Protein AF-X1F5J7-F1 (afdb_monomer_lite)

Organism: NCBI:txid412755

Foldseek 3Di:
DDDLDLVVPLPWWDKDADPQWPDFPPLDDPDDDFAWEDAVVDTGMTTGGSVQQVVLDDNDPVSSVVSSNVPHHYDYGDTQGDPDPLSCLVCLQVSLQRVLPPPDDWFDLDDDDPQEDEADDRRLEYADNQEAEDHQEYEYCNPGHEHHDHLEYEDHLEYAYPPEYHEHNEYEQNADHEYLYYAYYPEADHAYEESEHAYECEYPNEHEYHYSYYHDHNHYDDHHDYDDQADPVQDFDWDDDPRDTDGPNDRGHD

Sequence (254 aa):
VSVNEMEALKREDVFFINGRWLLSKGELSLTGEEEVGICGEETLYLRATTKTIKDCFSLNFREFIHSLKQKLKKKEVKARMITYPWDLIDNNCWALEEDFEFPVKEGVQGKLPSSATIYGEKDRVFIAKSATIQPLVLLDSTKGSIYIDQEAIVFAHSHIKGPSYIGKKSQILGANIGEGISIGPLCRVGGEVEETIIHGFTNKAHRGFLGHSYLGEWINIGALCTNSDIKNDYSTVQVYVKGEFMDSEATKVG

Radius of gyration: 22.01 Å; chains: 1; bounding box: 55×40×58 Å

Structure (mmCIF, N/CA/C/O backbone):
data_AF-X1F5J7-F1
#
_entry.id   AF-X1F5J7-F1
#
loop_
_atom_site.group_PDB
_atom_site.id
_atom_site.type_symbol
_atom_site.label_atom_id
_atom_site.label_alt_id
_atom_site.label_comp_id
_atom_site.label_asym_id
_atom_site.label_entity_id
_atom_site.label_seq_id
_atom_site.pdbx_PDB_ins_code
_atom_site.Cartn_x
_atom_site.Cartn_y
_atom_site.Cartn_z
_atom_site.occupancy
_atom_site.B_iso_or_equiv
_atom_site.auth_seq_id
_atom_site.auth_comp_id
_atom_site.auth_asym_id
_atom_site.auth_atom_id
_atom_site.pdbx_PDB_model_num
ATOM 1 N N . VAL A 1 1 ? -9.248 -21.709 16.469 1.00 63.75 1 VAL A N 1
ATOM 2 C CA . VAL A 1 1 ? -9.432 -20.258 16.253 1.00 63.75 1 VAL A CA 1
ATOM 3 C C . VAL A 1 1 ? -10.912 -20.042 16.035 1.00 63.75 1 VAL A C 1
ATOM 5 O O . VAL A 1 1 ? -11.451 -20.646 15.119 1.00 63.75 1 VAL A O 1
ATOM 8 N N . SER A 1 2 ? -11.570 -19.305 16.923 1.00 76.88 2 SER A N 1
ATOM 9 C CA . SER A 1 2 ? -12.979 -18.930 16.780 1.00 76.88 2 SER A CA 1
ATOM 10 C C . SER A 1 2 ? -13.098 -17.806 15.752 1.00 76.88 2 SER A C 1
ATOM 12 O O . SER A 1 2 ? -12.385 -16.810 15.863 1.00 76.88 2 SER A O 1
ATOM 14 N N . VAL A 1 3 ? -13.975 -17.952 14.760 1.00 82.75 3 VAL A N 1
ATOM 15 C CA . VAL A 1 3 ? -14.197 -16.950 13.703 1.00 82.75 3 VAL A CA 1
ATOM 16 C C . VAL A 1 3 ? -15.674 -16.595 13.689 1.00 82.75 3 VAL A C 1
ATOM 18 O O . VAL A 1 3 ? -16.510 -17.477 13.538 1.00 82.75 3 VAL A O 1
ATOM 21 N N . ASN A 1 4 ? -16.000 -15.308 13.844 1.00 86.38 4 ASN A N 1
ATOM 22 C CA . ASN A 1 4 ? -17.384 -14.817 13.909 1.00 86.38 4 ASN A CA 1
ATOM 23 C C . ASN A 1 4 ? -18.248 -15.500 14.994 1.00 86.38 4 ASN A C 1
ATOM 25 O O . ASN A 1 4 ? -19.467 -15.589 14.869 1.00 86.38 4 ASN A O 1
ATOM 29 N N . GLU A 1 5 ? -17.625 -15.959 16.082 1.00 91.12 5 GLU A N 1
ATOM 30 C CA . GLU A 1 5 ? -18.304 -16.586 17.219 1.00 91.12 5 GLU A CA 1
ATOM 31 C C . GLU A 1 5 ? -18.446 -15.588 18.376 1.00 91.12 5 GLU A C 1
ATOM 33 O O . GLU A 1 5 ? -17.526 -15.412 19.174 1.00 91.12 5 GLU A O 1
ATOM 38 N N . MET A 1 6 ? -19.616 -14.955 18.508 1.00 92.81 6 MET A N 1
ATOM 39 C CA . MET A 1 6 ? -19.878 -13.966 19.571 1.00 92.81 6 MET A CA 1
ATOM 40 C C . MET A 1 6 ? -19.634 -14.524 20.979 1.00 92.81 6 MET A C 1
ATOM 42 O O . MET A 1 6 ? -19.082 -13.848 21.841 1.00 92.81 6 MET A O 1
ATOM 46 N N . GLU A 1 7 ? -19.989 -15.786 21.206 1.00 93.62 7 GLU A N 1
ATOM 47 C CA . GLU A 1 7 ? -19.812 -16.473 22.488 1.00 93.62 7 GLU A CA 1
ATOM 48 C C . GLU A 1 7 ? -18.347 -16.552 22.951 1.00 93.62 7 GLU A C 1
ATOM 50 O O . GLU A 1 7 ? -18.084 -16.599 24.156 1.00 93.62 7 GLU A O 1
ATOM 55 N N . ALA A 1 8 ? -17.385 -16.527 22.021 1.00 92.75 8 ALA A N 1
ATOM 56 C CA . ALA A 1 8 ? -15.964 -16.536 22.353 1.00 92.75 8 ALA A CA 1
ATOM 57 C C . ALA A 1 8 ? -15.529 -15.258 23.089 1.00 92.75 8 ALA A C 1
ATOM 59 O O . ALA A 1 8 ? -14.660 -15.330 23.955 1.00 92.75 8 ALA A O 1
ATOM 60 N N . LEU A 1 9 ? -16.192 -14.121 22.838 1.00 92.81 9 LEU A N 1
ATOM 61 C CA . LEU A 1 9 ? -15.852 -12.824 23.437 1.00 92.81 9 LEU A CA 1
ATOM 62 C C . LEU A 1 9 ? -16.027 -12.802 24.964 1.00 92.81 9 LEU A C 1
ATOM 64 O O . LEU A 1 9 ? -15.434 -11.976 25.641 1.00 92.81 9 LEU A O 1
ATOM 68 N N . LYS A 1 10 ? -16.817 -13.718 25.540 1.00 93.62 10 LYS A N 1
ATOM 69 C CA . LYS A 1 10 ? -17.059 -13.788 26.995 1.00 93.62 10 LYS A CA 1
ATOM 70 C C . LYS A 1 10 ? -15.944 -14.479 27.786 1.00 93.62 10 LYS A C 1
ATOM 72 O O . LYS A 1 10 ? -16.075 -14.619 29.007 1.00 93.62 10 LYS A O 1
ATOM 77 N N . ARG A 1 11 ? -14.918 -15.001 27.113 1.00 93.25 11 ARG A N 1
ATOM 78 C CA . ARG A 1 11 ? -13.891 -15.857 27.727 1.00 93.25 11 ARG A CA 1
ATOM 79 C C . ARG A 1 11 ? -12.710 -15.066 28.283 1.00 93.25 11 ARG A C 1
ATOM 81 O O . ARG A 1 11 ? -12.090 -15.542 29.228 1.00 93.25 11 ARG A O 1
ATOM 88 N N . GLU A 1 12 ? -12.438 -13.893 27.727 1.00 93.56 12 GLU A N 1
ATOM 89 C CA . GLU A 1 12 ? -11.265 -13.079 28.038 1.00 93.56 12 GLU A CA 1
ATOM 90 C C . GLU A 1 12 ? -11.531 -11.590 27.794 1.00 93.56 12 GLU A C 1
ATOM 92 O O . GLU A 1 12 ? -12.585 -11.206 27.281 1.00 93.56 12 GLU A O 1
ATOM 97 N N . ASP A 1 13 ? -10.583 -10.751 28.207 1.00 94.81 13 ASP A N 1
ATOM 98 C CA . ASP A 1 13 ? -10.600 -9.325 27.904 1.00 94.81 13 ASP A CA 1
ATOM 99 C C . ASP A 1 13 ? -10.356 -9.140 26.405 1.00 94.81 13 ASP A C 1
ATOM 101 O O . ASP A 1 13 ? -9.502 -9.808 25.820 1.00 94.81 13 ASP A O 1
ATOM 105 N N . VAL A 1 14 ? -11.102 -8.235 25.771 1.00 93.81 14 VAL A N 1
ATOM 106 C CA . VAL A 1 14 ? -11.060 -8.069 24.315 1.00 93.81 14 VAL A CA 1
ATOM 107 C C . VAL A 1 14 ? -10.672 -6.647 23.950 1.00 93.81 14 VAL A C 1
ATOM 109 O O . VAL A 1 14 ? -11.225 -5.663 24.450 1.00 93.81 14 VAL A O 1
ATOM 112 N N . PHE A 1 15 ? -9.727 -6.564 23.019 1.00 94.81 15 PHE A N 1
ATOM 113 C CA . PHE A 1 15 ? -9.350 -5.342 22.335 1.00 94.81 15 PHE A CA 1
ATOM 114 C C . PHE A 1 15 ? -9.901 -5.377 20.906 1.00 94.81 15 PHE A C 1
ATOM 116 O O . PHE A 1 15 ? -9.448 -6.164 20.075 1.00 94.81 15 PHE A O 1
ATOM 123 N N . PHE A 1 16 ? -10.894 -4.541 20.615 1.00 94.50 16 PHE A N 1
ATOM 124 C CA . PHE A 1 16 ? -11.431 -4.385 19.264 1.00 94.50 16 PHE A CA 1
ATOM 125 C C . PHE A 1 16 ? -10.668 -3.280 18.551 1.00 94.50 16 PHE A C 1
ATOM 127 O O . PHE A 1 16 ? -10.451 -2.223 19.137 1.00 94.50 16 PHE A O 1
ATOM 134 N N . ILE A 1 17 ? -10.330 -3.493 17.282 1.00 94.62 17 ILE A N 1
ATOM 135 C CA . ILE A 1 17 ? -9.694 -2.490 16.428 1.00 94.62 17 ILE A CA 1
ATOM 136 C C . ILE A 1 17 ? -10.450 -2.374 15.106 1.00 94.62 17 ILE A C 1
ATOM 138 O O . ILE A 1 17 ? -10.902 -3.368 14.536 1.00 94.62 17 ILE A O 1
ATOM 142 N N . ASN A 1 18 ? -10.614 -1.148 14.629 1.00 94.62 18 ASN A N 1
ATOM 143 C CA . ASN A 1 18 ? -11.209 -0.858 13.339 1.00 94.62 18 ASN A CA 1
ATOM 144 C C . ASN A 1 18 ? -10.150 -1.022 12.249 1.00 94.62 18 ASN A C 1
ATOM 146 O O . ASN A 1 18 ? -9.218 -0.229 12.164 1.00 94.62 18 ASN A O 1
ATOM 150 N N . GLY A 1 19 ? -10.314 -2.030 11.391 1.00 93.62 19 GLY A N 1
ATOM 151 C CA . GLY A 1 19 ? -9.358 -2.333 10.319 1.00 93.62 19 GLY A CA 1
ATOM 152 C C . GLY A 1 19 ? -9.225 -1.253 9.238 1.00 93.62 19 GLY A C 1
ATOM 153 O O . GLY A 1 19 ? -8.363 -1.375 8.378 1.00 93.62 19 GLY A O 1
ATOM 154 N N . ARG A 1 20 ? -10.063 -0.207 9.262 1.00 95.19 20 ARG A N 1
ATOM 155 C CA . ARG A 1 20 ? -9.937 0.969 8.385 1.00 95.19 20 ARG A CA 1
ATOM 156 C C . ARG A 1 20 ? -8.953 2.013 8.909 1.00 95.19 20 ARG A C 1
ATOM 158 O O . ARG A 1 20 ? -8.641 2.956 8.190 1.00 95.19 20 ARG A O 1
ATOM 165 N N . TRP A 1 21 ? -8.509 1.890 10.156 1.00 94.62 21 TRP A N 1
ATOM 166 C CA . TRP A 1 21 ? -7.538 2.806 10.735 1.00 94.62 21 TRP A CA 1
ATOM 167 C C . TRP A 1 21 ? -6.135 2.475 10.219 1.00 94.62 21 TRP A C 1
ATOM 169 O O . TRP A 1 21 ? -5.601 1.403 10.505 1.00 94.62 21 TRP A O 1
ATOM 179 N N . LEU A 1 22 ? -5.538 3.411 9.478 1.00 93.12 22 LEU A N 1
ATOM 180 C CA . LEU A 1 22 ? -4.112 3.395 9.171 1.00 93.12 22 LEU A CA 1
ATOM 181 C C . LEU A 1 22 ? -3.335 3.842 10.407 1.00 93.12 22 LEU A C 1
ATOM 183 O O . LEU A 1 22 ? -3.261 5.032 10.712 1.00 93.12 22 LEU A O 1
ATOM 187 N N . LEU A 1 23 ? -2.824 2.854 11.133 1.00 90.06 23 LEU A N 1
ATOM 188 C CA . LEU A 1 23 ? -2.160 3.028 12.415 1.00 90.06 23 LEU A CA 1
ATOM 189 C C . LEU A 1 23 ? -0.646 3.194 12.229 1.00 90.06 23 LEU A C 1
ATOM 191 O O . LEU A 1 23 ? 0.006 2.287 11.712 1.00 90.06 23 LEU A O 1
ATOM 195 N N . SER A 1 24 ? -0.088 4.297 12.724 1.00 87.44 24 SER A N 1
ATOM 196 C CA . SER A 1 24 ? 1.363 4.514 12.781 1.00 87.44 24 SER A CA 1
ATOM 197 C C . SER A 1 24 ? 1.984 3.797 13.983 1.00 87.44 24 SER A C 1
ATOM 199 O O . SER A 1 24 ? 1.326 3.465 14.981 1.00 87.44 24 SER A O 1
ATOM 201 N N . LYS A 1 25 ? 3.300 3.586 13.940 1.00 80.81 25 LYS A N 1
ATOM 202 C CA . LYS A 1 25 ? 4.023 2.944 15.044 1.00 80.81 25 LYS A CA 1
ATOM 203 C C . LYS A 1 25 ? 3.877 3.744 16.343 1.00 80.81 25 LYS A C 1
ATOM 205 O O . LYS A 1 25 ? 4.220 4.916 16.424 1.00 80.81 25 LYS A O 1
ATOM 210 N N . GLY A 1 26 ? 3.430 3.069 17.402 1.00 82.25 26 GLY A N 1
ATOM 211 C CA . GLY A 1 26 ? 3.319 3.663 18.739 1.00 82.25 26 GLY A CA 1
ATOM 212 C C . GLY A 1 26 ? 2.083 4.539 18.963 1.00 82.25 26 GLY A C 1
ATOM 213 O O . GLY A 1 26 ? 1.897 5.020 20.079 1.00 82.25 26 GLY A O 1
ATOM 214 N N . GLU A 1 27 ? 1.202 4.697 17.970 1.00 84.44 27 GLU A N 1
ATOM 215 C CA . GLU A 1 27 ? -0.049 5.455 18.129 1.00 84.44 27 GLU A CA 1
ATOM 216 C C . GLU A 1 27 ? -1.070 4.764 19.041 1.00 84.44 27 GLU A C 1
ATOM 218 O O . GLU A 1 27 ? -1.953 5.420 19.599 1.00 84.44 27 GLU A O 1
ATOM 223 N N . LEU A 1 28 ? -0.948 3.446 19.228 1.00 87.00 28 LEU A N 1
ATOM 224 C CA . LEU A 1 28 ? -1.886 2.657 20.015 1.00 87.00 28 LEU A CA 1
ATOM 225 C C . LEU A 1 28 ? -1.193 1.825 21.091 1.00 87.00 28 LEU A C 1
ATOM 227 O O . LEU A 1 28 ? -0.380 0.946 20.809 1.00 87.00 28 LEU A O 1
ATOM 231 N N . SER A 1 29 ? -1.595 2.053 22.340 1.00 86.94 29 SER A N 1
ATOM 232 C CA . SER A 1 29 ? -1.279 1.163 23.456 1.00 86.94 29 SER A CA 1
ATOM 233 C C . SER A 1 29 ? -2.328 0.057 23.550 1.00 86.94 29 SER A C 1
ATOM 235 O O . SER A 1 29 ? -3.518 0.335 23.718 1.00 86.94 29 SER A O 1
ATOM 237 N N . LEU A 1 30 ? -1.897 -1.203 23.502 1.00 85.44 30 LEU A N 1
ATOM 238 C CA . LEU A 1 30 ? -2.792 -2.353 23.688 1.00 85.44 30 LEU A CA 1
ATOM 239 C C . LEU A 1 30 ? -3.257 -2.486 25.148 1.00 85.44 30 LEU A C 1
ATOM 241 O O . LEU A 1 30 ? -4.361 -2.957 25.416 1.00 85.44 30 LEU A O 1
ATOM 245 N N . THR A 1 31 ? -2.456 -1.999 26.095 1.00 87.69 31 THR A N 1
ATOM 246 C CA . THR A 1 31 ? -2.761 -2.010 27.531 1.00 87.69 31 THR A CA 1
ATOM 247 C C . THR A 1 31 ? -3.341 -0.679 28.000 1.00 87.69 31 THR A C 1
ATOM 249 O O . THR A 1 31 ? -3.022 0.375 27.443 1.00 87.69 31 THR A O 1
ATOM 252 N N . GLY A 1 32 ? -4.145 -0.711 29.059 1.00 90.19 32 GLY A N 1
ATOM 253 C CA . GLY A 1 32 ? -4.694 0.480 29.705 1.00 90.19 32 GLY A CA 1
ATOM 254 C C . GLY A 1 32 ? -6.065 0.216 30.319 1.00 90.19 32 GLY A C 1
ATOM 255 O O . GLY A 1 32 ? -6.504 -0.929 30.399 1.00 90.19 32 GLY A O 1
ATOM 256 N N . GLU A 1 33 ? -6.736 1.286 30.737 1.00 94.25 33 GLU A N 1
ATOM 257 C CA . GLU A 1 33 ? -8.095 1.230 31.284 1.00 94.25 33 GLU A CA 1
ATOM 258 C C . GLU A 1 33 ? -9.140 0.913 30.206 1.00 94.25 33 GLU A C 1
ATOM 260 O O . GLU A 1 33 ? -8.885 1.035 29.005 1.00 94.25 33 GLU A O 1
ATOM 265 N N . GLU A 1 34 ? -10.332 0.515 30.640 1.00 96.75 34 GLU A N 1
ATOM 266 C CA . GLU A 1 34 ? -11.478 0.324 29.758 1.00 96.75 34 GLU A CA 1
ATOM 267 C C . GLU A 1 34 ? -11.900 1.650 29.106 1.00 96.75 34 GLU A C 1
ATOM 269 O O . GLU A 1 34 ? -12.302 2.598 29.783 1.00 96.75 34 GLU A O 1
ATOM 274 N N . GLU A 1 35 ? -11.819 1.729 27.779 1.00 96.88 35 GLU A N 1
ATOM 275 C CA . GLU A 1 35 ? -12.099 2.955 27.031 1.00 96.88 35 GLU A CA 1
ATOM 276 C C . GLU A 1 35 ? -12.524 2.657 25.589 1.00 96.88 35 GLU A C 1
ATOM 278 O O . GLU A 1 35 ? -12.314 1.560 25.059 1.00 96.88 35 GLU A O 1
ATOM 283 N N . VAL A 1 36 ? -13.097 3.668 24.940 1.00 97.00 36 VAL A N 1
ATOM 284 C CA . VAL A 1 36 ? -13.353 3.695 23.502 1.00 97.00 36 VAL A CA 1
ATOM 285 C C . VAL A 1 36 ? -12.576 4.839 22.856 1.00 97.00 36 VAL A C 1
ATOM 287 O O . VAL A 1 36 ? -12.753 6.003 23.220 1.00 97.00 36 VAL A O 1
ATOM 290 N N . GLY A 1 37 ? -11.730 4.506 21.883 1.00 95.69 37 GLY A N 1
ATOM 291 C CA . GLY A 1 37 ? -11.069 5.483 21.024 1.00 95.69 37 GLY A CA 1
ATOM 292 C C . GLY A 1 37 ? -11.981 5.887 19.872 1.00 95.69 37 GLY A C 1
ATOM 293 O O . GLY A 1 37 ? -12.507 5.018 19.169 1.00 95.69 37 GLY A O 1
ATOM 294 N N . ILE A 1 38 ? -12.166 7.188 19.670 1.00 95.69 38 ILE A N 1
ATOM 295 C CA . ILE A 1 38 ? -13.003 7.746 18.603 1.00 95.69 38 ILE A CA 1
ATOM 296 C C . ILE A 1 38 ? -12.246 8.802 17.797 1.00 95.69 38 ILE A C 1
ATOM 298 O O . ILE A 1 38 ? -11.358 9.464 18.326 1.00 95.69 38 ILE A O 1
ATOM 302 N N . CYS A 1 39 ? -12.606 8.936 16.522 1.00 93.81 39 CYS A N 1
ATOM 303 C CA . CYS A 1 39 ? -12.157 10.008 15.636 1.00 93.81 39 CYS A CA 1
ATOM 304 C C . CYS A 1 39 ? -13.387 10.563 14.915 1.00 93.81 39 CYS A C 1
ATOM 306 O O . CYS A 1 39 ? -13.891 9.946 13.972 1.00 93.81 39 CYS A O 1
ATOM 308 N N . GLY A 1 40 ? -13.914 11.691 15.394 1.00 91.56 40 GLY A N 1
ATOM 309 C CA . GLY A 1 40 ? -15.217 12.182 14.946 1.00 91.56 40 GLY A CA 1
ATOM 310 C C . GLY A 1 40 ? -16.327 11.186 15.303 1.00 91.56 40 GLY A C 1
ATOM 311 O O . GLY A 1 40 ? -16.478 10.799 16.461 1.00 91.56 40 GLY A O 1
ATOM 312 N N . GLU A 1 41 ? -17.100 10.739 14.314 1.00 90.31 41 GLU A N 1
ATOM 313 C CA . GLU A 1 41 ? -18.177 9.755 14.527 1.00 90.31 41 GLU A CA 1
ATOM 314 C C . GLU A 1 41 ? -17.686 8.296 14.523 1.00 90.31 41 GLU A C 1
ATOM 316 O O . GLU A 1 41 ? -18.392 7.378 14.964 1.00 90.31 41 GLU A O 1
ATOM 321 N N . GLU A 1 42 ? -16.457 8.071 14.059 1.00 93.44 42 GLU A N 1
ATOM 322 C CA . GLU A 1 42 ? -15.897 6.742 13.862 1.00 93.44 42 GLU A CA 1
ATOM 323 C C . GLU A 1 42 ? -15.315 6.170 15.152 1.00 93.44 42 GLU A C 1
ATOM 325 O O . GLU A 1 42 ? -14.687 6.854 15.960 1.00 93.44 42 GLU A O 1
ATOM 330 N N . THR A 1 43 ? -15.512 4.867 15.353 1.00 95.06 43 THR A N 1
ATOM 331 C CA . THR A 1 43 ? -14.894 4.127 16.463 1.00 95.06 43 THR A CA 1
ATOM 332 C C . THR A 1 43 ? -13.621 3.466 15.973 1.00 95.06 43 THR A C 1
ATOM 334 O O . THR A 1 43 ? -13.674 2.653 15.054 1.00 95.06 43 THR A O 1
ATOM 337 N N . LEU A 1 44 ? -12.491 3.809 16.588 1.00 95.06 44 LEU A N 1
ATOM 338 C CA . LEU A 1 44 ? -11.174 3.294 16.222 1.00 95.06 44 LEU A CA 1
ATOM 339 C C . LEU A 1 44 ? -10.847 2.001 16.957 1.00 95.06 44 LEU A C 1
ATOM 341 O O . LEU A 1 44 ? -10.393 1.036 16.349 1.00 95.06 44 LEU A O 1
ATOM 345 N N . TYR A 1 45 ? -11.081 1.980 18.269 1.00 96.19 45 TYR A N 1
ATOM 346 C CA . TYR A 1 45 ? -10.824 0.816 19.104 1.00 96.19 45 TYR A CA 1
ATOM 347 C C . TYR A 1 45 ? -11.711 0.799 20.350 1.00 96.19 45 TYR A C 1
ATOM 349 O O . TYR A 1 45 ? -12.227 1.833 20.779 1.00 96.19 45 TYR A O 1
ATOM 357 N N . LEU A 1 46 ? -11.866 -0.380 20.949 1.00 96.50 46 LEU A N 1
ATOM 358 C CA . LEU A 1 46 ? -12.530 -0.587 22.239 1.00 96.50 46 LEU A CA 1
ATOM 359 C C . LEU A 1 46 ? -11.650 -1.494 23.097 1.00 96.50 46 LEU A C 1
ATOM 361 O O . LEU A 1 46 ? -11.302 -2.589 22.658 1.00 96.50 46 LEU A O 1
ATOM 365 N N . ARG A 1 47 ? -11.338 -1.073 24.323 1.00 96.31 47 ARG A N 1
ATOM 366 C CA . ARG A 1 47 ? -10.707 -1.927 25.337 1.00 96.31 47 ARG A CA 1
ATOM 367 C C . ARG A 1 47 ? -11.760 -2.276 26.381 1.00 96.31 47 ARG A C 1
ATOM 369 O O . ARG A 1 47 ? -12.239 -1.383 27.077 1.00 96.31 47 ARG A O 1
ATOM 376 N N . ALA A 1 48 ? -12.139 -3.548 26.466 1.00 96.38 48 ALA A N 1
ATOM 377 C CA . ALA A 1 48 ? -13.176 -4.010 27.383 1.00 96.38 48 ALA A CA 1
ATOM 378 C C . ALA A 1 48 ? -12.730 -5.264 28.137 1.00 96.38 48 ALA A C 1
ATOM 380 O O . ALA A 1 48 ? -12.220 -6.219 27.553 1.00 96.38 48 ALA A O 1
ATOM 381 N N . THR A 1 49 ? -12.968 -5.272 29.443 1.00 96.81 49 THR A N 1
ATOM 382 C CA . THR A 1 49 ? -12.749 -6.437 30.293 1.00 96.81 49 THR A CA 1
ATOM 383 C C . THR A 1 49 ? -13.846 -7.471 30.084 1.00 96.81 49 THR A C 1
ATOM 385 O O . THR A 1 49 ? -14.986 -7.160 29.724 1.00 96.81 49 THR A O 1
ATOM 388 N N . THR A 1 50 ? -13.535 -8.713 30.428 1.00 96.56 50 THR A N 1
ATOM 389 C CA . THR A 1 50 ? -14.456 -9.851 30.414 1.00 96.56 50 THR A CA 1
ATOM 390 C C . THR A 1 50 ? -15.744 -9.554 31.187 1.00 96.56 50 THR A C 1
ATOM 392 O O . THR A 1 50 ? -16.829 -9.990 30.799 1.00 96.56 50 THR A O 1
ATOM 395 N N . LYS A 1 51 ? -15.641 -8.802 32.293 1.00 96.88 51 LYS A N 1
ATOM 396 C CA . LYS A 1 51 ? -16.792 -8.388 33.103 1.00 96.88 51 LYS A CA 1
ATOM 397 C C . LYS A 1 51 ? -17.716 -7.475 32.299 1.00 96.88 51 LYS A C 1
ATOM 399 O O . LYS A 1 51 ? -18.896 -7.778 32.153 1.00 96.88 51 LYS A O 1
ATOM 404 N N . THR A 1 52 ? -17.173 -6.400 31.734 1.00 97.06 52 THR A N 1
ATOM 405 C CA . THR A 1 52 ? -17.943 -5.445 30.931 1.00 97.06 52 THR A CA 1
ATOM 406 C C . THR A 1 52 ? -18.540 -6.093 29.686 1.00 97.06 52 THR A C 1
ATOM 408 O O . THR A 1 52 ? -19.694 -5.823 29.359 1.00 97.06 52 THR A O 1
ATOM 411 N N . ILE A 1 53 ? -17.810 -7.007 29.043 1.00 97.12 53 ILE A N 1
ATOM 412 C CA . ILE A 1 53 ? -18.313 -7.777 27.900 1.00 97.12 53 ILE A CA 1
ATOM 413 C C . ILE A 1 53 ? -19.537 -8.606 28.288 1.00 97.12 53 ILE A C 1
ATOM 415 O O . ILE A 1 53 ? -20.536 -8.562 27.576 1.00 97.12 53 ILE A O 1
ATOM 419 N N . LYS A 1 54 ? -19.491 -9.336 29.410 1.00 96.88 54 LYS A N 1
ATOM 420 C CA . LYS A 1 54 ? -20.631 -10.137 29.888 1.00 96.88 54 LYS A CA 1
ATOM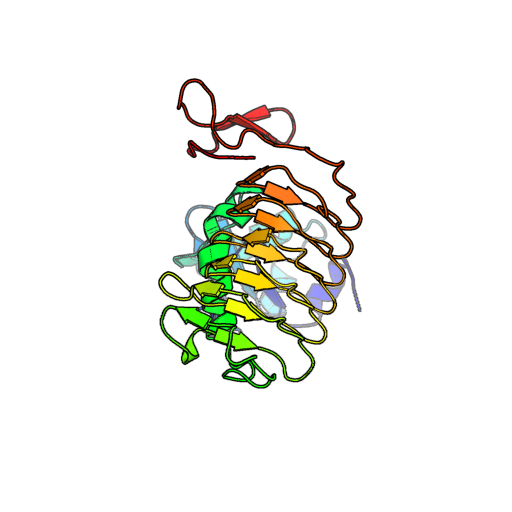 421 C C . LYS A 1 54 ? -21.838 -9.267 30.236 1.00 96.88 54 LYS A C 1
ATOM 423 O O . LYS A 1 54 ? -22.950 -9.632 29.872 1.00 96.88 54 LYS A O 1
ATOM 428 N N . ASP A 1 55 ? -21.614 -8.123 30.879 1.00 96.69 55 ASP A N 1
ATOM 429 C CA . ASP A 1 55 ? -22.681 -7.185 31.251 1.00 96.69 55 ASP A CA 1
ATOM 430 C C . ASP A 1 55 ? -23.390 -6.576 30.028 1.00 96.69 55 ASP A C 1
ATOM 432 O O . ASP A 1 55 ? -24.582 -6.289 30.081 1.00 96.69 55 ASP A O 1
ATOM 436 N N . CYS A 1 56 ? -22.654 -6.340 28.939 1.00 95.88 56 CYS A N 1
ATOM 437 C CA . CYS A 1 56 ? -23.165 -5.710 27.719 1.00 95.88 56 CYS A CA 1
ATOM 438 C C . CYS A 1 56 ? -23.512 -6.712 26.608 1.00 95.88 56 CYS A C 1
ATOM 440 O O . CYS A 1 56 ? -23.832 -6.288 25.499 1.00 95.88 56 CYS A O 1
ATOM 442 N N . PHE A 1 57 ? -23.407 -8.018 26.867 1.00 96.69 57 PHE A N 1
ATOM 443 C CA . PHE A 1 57 ? -23.423 -9.046 25.831 1.00 96.69 57 PHE A CA 1
ATOM 444 C C . PHE A 1 57 ? -24.741 -9.091 25.042 1.00 96.69 57 PHE A C 1
ATOM 446 O O . PHE A 1 57 ? -25.823 -9.175 25.617 1.00 96.69 57 PHE A O 1
ATOM 453 N N . SER A 1 58 ? -24.630 -9.137 23.714 1.00 95.69 58 SER A N 1
ATOM 454 C CA . SER A 1 58 ? -25.716 -9.480 22.791 1.00 95.69 58 SER A CA 1
ATOM 455 C C . SER A 1 58 ? -25.169 -10.415 21.715 1.00 95.69 58 SER A C 1
ATOM 457 O O . SER A 1 58 ? -24.003 -10.315 21.329 1.00 95.69 58 SER A O 1
ATOM 459 N N . LEU A 1 59 ? -26.012 -11.315 21.205 1.00 94.88 59 LEU A N 1
ATOM 460 C CA . LEU A 1 59 ? -25.680 -12.116 20.022 1.00 94.88 59 LEU A CA 1
ATOM 461 C C . LEU A 1 59 ? -25.621 -11.252 18.751 1.00 94.88 59 LEU A C 1
ATOM 463 O O . LEU A 1 59 ? -24.980 -11.634 17.775 1.00 94.88 59 LEU A O 1
ATOM 467 N N . ASN A 1 60 ? -26.259 -10.078 18.757 1.00 95.12 60 ASN A N 1
ATOM 468 C CA . ASN A 1 60 ? -26.154 -9.104 17.683 1.00 95.12 60 ASN A CA 1
ATOM 469 C C . ASN A 1 60 ? -24.913 -8.225 17.899 1.00 95.12 60 ASN A C 1
ATOM 471 O O . ASN A 1 60 ? -24.864 -7.416 18.826 1.00 95.12 60 ASN A O 1
ATOM 475 N N . PHE A 1 61 ? -23.924 -8.345 17.008 1.00 92.69 61 PHE A N 1
ATOM 476 C CA . PHE A 1 61 ? -22.671 -7.591 17.101 1.00 92.69 61 PHE A CA 1
ATOM 477 C C . PHE A 1 61 ? -22.878 -6.070 17.140 1.00 92.69 61 PHE A C 1
ATOM 479 O O . PHE A 1 61 ? -22.187 -5.376 17.881 1.00 92.69 61 PHE A O 1
ATOM 486 N N . ARG A 1 62 ? -23.842 -5.530 16.381 1.00 93.69 62 ARG A N 1
ATOM 487 C CA . ARG A 1 62 ? -24.083 -4.078 16.340 1.00 93.69 62 ARG A CA 1
ATOM 488 C C . ARG A 1 62 ? -24.637 -3.567 17.663 1.00 93.69 62 ARG A C 1
ATOM 490 O O . ARG A 1 62 ? -24.167 -2.547 18.157 1.00 93.69 62 ARG A O 1
ATOM 497 N N . GLU A 1 63 ? -25.601 -4.281 18.235 1.00 95.94 63 GLU A N 1
ATOM 498 C CA . GLU A 1 63 ? -26.155 -3.955 19.553 1.00 95.94 63 GLU A CA 1
ATOM 499 C C . GLU A 1 63 ? -25.086 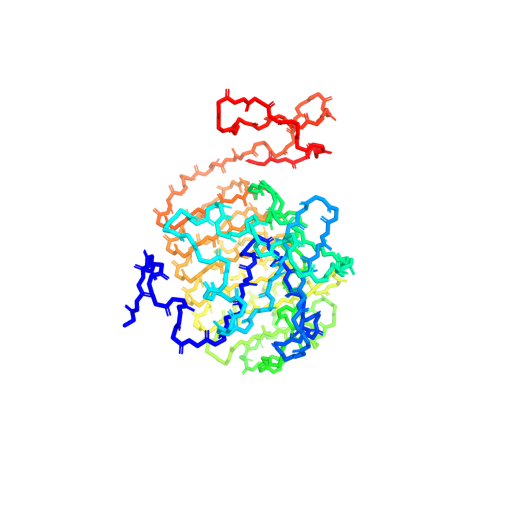-4.085 20.637 1.00 95.94 63 GLU A C 1
ATOM 501 O O . GLU A 1 63 ? -24.916 -3.174 21.439 1.00 95.94 63 GLU A O 1
ATOM 506 N N . PHE A 1 64 ? -24.307 -5.168 20.603 1.00 95.94 64 PHE A N 1
ATOM 507 C CA . PHE A 1 64 ? -23.211 -5.405 21.538 1.00 95.94 64 PHE A CA 1
ATOM 508 C C . PHE A 1 64 ? -22.182 -4.263 21.530 1.00 95.94 64 PHE A C 1
ATOM 510 O O . PHE A 1 64 ? -21.871 -3.690 22.576 1.00 95.94 64 PHE A O 1
ATOM 517 N N . ILE A 1 65 ? -21.698 -3.872 20.346 1.00 95.31 65 ILE A N 1
ATOM 518 C CA . ILE A 1 65 ? -20.763 -2.750 20.194 1.00 95.31 65 ILE A CA 1
ATOM 519 C C . ILE A 1 65 ? -21.409 -1.430 20.630 1.00 95.31 65 ILE A C 1
ATOM 521 O O . ILE A 1 65 ? -20.751 -0.616 21.279 1.00 95.31 65 ILE A O 1
ATOM 525 N N . HIS A 1 66 ? -22.692 -1.210 20.327 1.00 95.75 66 HIS A N 1
ATOM 526 C CA . HIS A 1 66 ? -23.413 -0.024 20.789 1.00 95.75 66 HIS A CA 1
ATOM 527 C C . HIS A 1 66 ? -23.457 0.050 22.322 1.00 95.75 66 HIS A C 1
ATOM 529 O O . HIS A 1 66 ? -23.109 1.084 22.890 1.00 95.75 66 HIS A O 1
ATOM 535 N N . SER A 1 67 ? -23.811 -1.044 23.000 1.00 96.62 67 SER A N 1
ATOM 536 C CA . SER A 1 67 ? -23.851 -1.122 24.464 1.00 96.62 67 SER A CA 1
ATOM 537 C C . SER A 1 67 ? -22.483 -0.868 25.099 1.00 96.62 67 SER A C 1
ATOM 539 O O . SER A 1 67 ? -22.395 -0.108 26.065 1.00 96.62 67 SER A O 1
ATOM 541 N N . LEU A 1 68 ? -21.407 -1.423 24.529 1.00 96.38 68 LEU A N 1
ATOM 542 C CA . LEU A 1 68 ? -20.042 -1.135 24.979 1.00 96.38 68 LEU A CA 1
ATOM 543 C C . LEU A 1 68 ? -19.704 0.356 24.846 1.00 96.38 68 LEU A C 1
ATOM 545 O O . LEU A 1 68 ? -19.244 0.968 25.807 1.00 96.38 68 LEU A O 1
ATOM 549 N N . LYS A 1 69 ? -19.991 0.973 23.693 1.00 95.88 69 LYS A N 1
ATOM 550 C CA . LYS A 1 69 ? -19.725 2.404 23.446 1.00 95.88 69 LYS A CA 1
ATOM 551 C C . LYS A 1 69 ? -20.454 3.342 24.414 1.00 95.88 69 LYS A C 1
ATOM 553 O O . LYS A 1 69 ? -19.959 4.440 24.654 1.00 95.88 69 LYS A O 1
ATOM 558 N N . GLN A 1 70 ? -21.621 2.946 24.926 1.00 95.44 70 GLN A N 1
ATOM 559 C CA . GLN A 1 70 ? -22.375 3.735 25.908 1.00 95.44 70 GLN A CA 1
ATOM 560 C C . GLN A 1 70 ? -21.809 3.612 27.325 1.00 95.44 70 GLN A C 1
ATOM 562 O O . GLN A 1 70 ? -21.894 4.558 28.104 1.00 95.44 70 GLN A O 1
ATOM 567 N N . LYS A 1 71 ? -21.246 2.448 27.670 1.00 96.12 71 LYS A N 1
ATOM 568 C CA . LYS A 1 71 ? -20.712 2.177 29.011 1.00 96.12 71 LYS A CA 1
ATOM 569 C C . LYS A 1 71 ? -19.271 2.661 29.186 1.00 96.12 71 LYS A C 1
ATOM 571 O O . LYS A 1 71 ? -18.894 3.061 30.284 1.00 96.12 71 LYS A O 1
ATOM 576 N N . LEU A 1 72 ? -18.466 2.597 28.127 1.00 96.75 72 LEU A N 1
ATOM 577 C CA . LEU A 1 72 ? -17.037 2.902 28.164 1.00 96.75 72 LEU A CA 1
ATOM 578 C C . LEU A 1 72 ? -16.753 4.404 28.054 1.00 96.75 72 LEU A C 1
ATOM 580 O O . LEU A 1 72 ? -17.428 5.142 27.334 1.00 96.75 72 LEU A O 1
ATOM 584 N N . LYS A 1 73 ? -15.694 4.855 28.734 1.00 96.44 73 LYS A N 1
ATOM 585 C CA . LYS A 1 73 ? -15.210 6.236 28.640 1.00 96.44 73 LYS A CA 1
ATOM 586 C C . LYS A 1 73 ? -14.662 6.508 27.238 1.00 96.44 73 LYS A C 1
ATOM 588 O O . LYS A 1 73 ? -13.858 5.734 26.727 1.00 96.44 73 LYS A O 1
ATOM 593 N N . LYS A 1 74 ? -15.069 7.627 26.639 1.00 96.50 74 LYS A N 1
ATOM 594 C CA . LYS A 1 74 ? -14.605 8.057 25.314 1.00 96.50 74 LYS A CA 1
ATOM 595 C C . LYS A 1 74 ? -13.272 8.797 25.392 1.00 96.50 74 LYS A C 1
ATOM 597 O O . LYS A 1 74 ? -13.059 9.597 26.305 1.00 96.50 74 LYS A O 1
ATOM 602 N N . LYS A 1 75 ? -12.421 8.565 24.396 1.00 94.56 75 LYS A N 1
ATOM 603 C CA . LYS A 1 75 ? -11.159 9.265 24.170 1.00 94.56 75 LYS A CA 1
ATOM 604 C C . LYS A 1 75 ? -11.066 9.679 22.704 1.00 94.56 75 LYS A C 1
ATOM 606 O O . LYS A 1 75 ? -11.105 8.825 21.824 1.00 94.56 75 LYS A O 1
ATOM 611 N N . GLU A 1 76 ? -10.930 10.979 22.467 1.00 94.62 76 GLU A N 1
ATOM 612 C CA . GLU A 1 76 ? -10.658 11.515 21.132 1.00 94.62 76 GLU A CA 1
ATOM 613 C C . GLU A 1 76 ? -9.232 11.174 20.705 1.00 94.62 76 GLU A C 1
ATOM 615 O O . GLU A 1 76 ? -8.275 11.326 21.473 1.00 94.62 76 GLU A O 1
ATOM 620 N N . VAL A 1 77 ? -9.100 10.705 19.472 1.00 92.62 77 VAL A N 1
ATOM 621 C CA . VAL A 1 77 ? -7.846 10.289 18.858 1.00 92.62 77 VAL A CA 1
ATOM 622 C C . VAL A 1 77 ? -7.826 10.838 17.441 1.00 92.62 77 VAL A C 1
ATOM 624 O O . VAL A 1 77 ? -8.735 10.593 16.651 1.00 92.62 77 VAL A O 1
ATOM 627 N N . LYS A 1 78 ? -6.766 11.569 17.101 1.00 90.94 78 LYS A N 1
ATOM 628 C CA . LYS A 1 78 ? -6.512 11.949 15.714 1.00 90.94 78 LYS A CA 1
ATOM 629 C C . LYS A 1 78 ? -6.042 10.705 14.966 1.00 90.94 78 LYS A C 1
ATOM 631 O O . LYS A 1 78 ? -5.046 10.111 15.365 1.00 90.94 78 LYS A O 1
ATOM 636 N N . ALA A 1 79 ? -6.747 10.325 13.908 1.00 91.69 79 ALA A N 1
ATOM 637 C CA . ALA A 1 79 ? -6.456 9.117 13.149 1.00 91.69 79 ALA A CA 1
ATOM 638 C C . ALA A 1 79 ? -6.604 9.346 11.646 1.00 91.69 79 ALA A C 1
ATOM 640 O O . ALA A 1 79 ? -7.374 10.199 11.203 1.00 91.69 79 ALA A O 1
ATOM 641 N N . ARG A 1 80 ? -5.873 8.546 10.870 1.00 93.25 80 ARG A N 1
ATOM 642 C CA . ARG A 1 80 ? -6.016 8.442 9.420 1.00 93.25 80 ARG A CA 1
ATOM 643 C C . ARG A 1 80 ? -6.904 7.243 9.104 1.00 93.25 80 ARG A C 1
ATOM 645 O O . ARG A 1 80 ? -6.595 6.120 9.497 1.00 93.25 80 ARG A O 1
ATOM 652 N N . MET A 1 81 ? -8.018 7.485 8.426 1.00 94.19 81 MET A N 1
ATOM 653 C CA . MET A 1 81 ? -9.034 6.470 8.153 1.00 94.19 81 MET A CA 1
ATOM 654 C C . MET A 1 81 ? -9.162 6.228 6.657 1.00 94.19 81 MET A C 1
ATOM 656 O O . MET A 1 81 ? -9.212 7.177 5.886 1.00 94.19 81 MET A O 1
ATOM 660 N N . ILE A 1 82 ? -9.289 4.960 6.275 1.00 95.25 82 ILE A N 1
ATOM 661 C CA . ILE A 1 82 ? -9.711 4.555 4.935 1.00 95.25 82 ILE A CA 1
ATOM 662 C C . ILE A 1 82 ? -11.231 4.452 4.924 1.00 95.25 82 ILE A C 1
ATOM 664 O O . ILE A 1 82 ? -11.828 3.604 5.590 1.00 95.25 82 ILE A O 1
ATOM 668 N N . THR A 1 83 ? -11.885 5.317 4.173 1.00 92.44 83 THR A N 1
ATOM 669 C CA . THR A 1 83 ? -13.336 5.318 3.972 1.00 92.44 83 THR A CA 1
ATOM 670 C C . THR A 1 83 ? -13.683 4.750 2.606 1.00 92.44 83 THR A C 1
ATOM 672 O O . THR A 1 83 ? -14.580 3.907 2.501 1.00 92.44 83 THR A O 1
ATOM 675 N N . TYR A 1 84 ? -12.924 5.145 1.589 1.00 93.31 84 TYR A N 1
ATOM 676 C CA . TYR A 1 84 ? -13.091 4.743 0.203 1.00 93.31 84 TYR A CA 1
ATOM 677 C C . TYR A 1 84 ? -11.824 4.094 -0.362 1.00 93.31 84 TYR A C 1
ATOM 679 O O . TYR A 1 84 ? -10.740 4.247 0.197 1.00 93.31 84 TYR A O 1
ATOM 687 N N . PRO A 1 85 ? -11.932 3.349 -1.479 1.00 90.50 85 PRO A N 1
ATOM 688 C CA . PRO A 1 85 ? -10.770 2.714 -2.094 1.00 90.50 85 PRO A CA 1
ATOM 689 C C . PRO A 1 85 ? -9.669 3.693 -2.520 1.00 90.50 85 PRO A C 1
ATOM 691 O O . PRO A 1 85 ? -8.500 3.344 -2.396 1.00 90.50 85 PRO A O 1
ATOM 694 N N . TRP A 1 86 ? -10.013 4.897 -2.994 1.00 93.75 86 TRP A N 1
ATOM 695 C CA . TRP A 1 86 ? -9.016 5.893 -3.411 1.00 93.75 86 TRP A CA 1
ATOM 696 C C . TRP A 1 86 ? -8.227 6.472 -2.234 1.00 93.75 86 TRP A C 1
ATOM 698 O O . TRP A 1 86 ? -7.048 6.758 -2.404 1.00 93.75 86 TRP A O 1
ATOM 708 N N . ASP A 1 87 ? -8.783 6.473 -1.017 1.00 95.50 87 ASP A N 1
ATOM 709 C CA . ASP A 1 87 ? -8.028 6.853 0.182 1.00 95.50 87 ASP A CA 1
ATOM 710 C C . ASP A 1 87 ? -6.780 5.967 0.370 1.00 95.50 87 ASP A C 1
ATOM 712 O O . ASP A 1 87 ? -5.793 6.402 0.958 1.00 95.50 87 ASP A O 1
ATOM 716 N N . LEU A 1 88 ? -6.790 4.714 -0.112 1.00 95.69 88 LEU A N 1
ATOM 717 C CA . LEU A 1 88 ? -5.604 3.850 -0.065 1.00 95.69 88 LEU A CA 1
ATOM 718 C C . LEU A 1 88 ? -4.477 4.396 -0.938 1.00 95.69 88 LEU A C 1
ATOM 720 O O . LEU A 1 88 ? -3.317 4.288 -0.556 1.00 95.69 88 LEU A O 1
ATOM 724 N N . ILE A 1 89 ? -4.821 4.961 -2.093 1.00 95.88 89 ILE A N 1
ATOM 725 C CA . ILE A 1 89 ? -3.875 5.533 -3.051 1.00 95.88 89 ILE A CA 1
ATOM 726 C C . ILE A 1 89 ? -3.321 6.836 -2.474 1.00 95.88 89 ILE A C 1
ATOM 728 O O . ILE A 1 89 ? -2.106 6.961 -2.331 1.00 95.88 89 ILE A O 1
ATOM 732 N N . ASP A 1 90 ? -4.203 7.725 -2.010 1.00 95.06 90 ASP A N 1
ATOM 733 C CA . ASP A 1 90 ? -3.833 9.019 -1.419 1.00 95.06 90 ASP A CA 1
ATOM 734 C C . ASP A 1 90 ? -2.902 8.862 -0.209 1.00 95.06 90 ASP A C 1
ATOM 736 O O . ASP A 1 90 ? -1.981 9.650 0.015 1.00 95.06 90 ASP A O 1
ATOM 740 N N . ASN A 1 91 ? -3.123 7.815 0.590 1.00 96.75 91 ASN A N 1
ATOM 741 C CA . ASN A 1 91 ? -2.318 7.539 1.775 1.00 96.75 91 ASN A CA 1
ATOM 742 C C . ASN A 1 91 ? -1.130 6.598 1.509 1.00 96.75 91 ASN A C 1
ATOM 744 O O . ASN A 1 91 ? -0.365 6.333 2.439 1.00 96.75 91 ASN A O 1
ATOM 748 N N . ASN A 1 92 ? -0.928 6.118 0.275 1.00 97.44 92 ASN A N 1
ATOM 749 C CA . ASN A 1 92 ? 0.114 5.138 -0.040 1.00 97.44 92 ASN A CA 1
ATOM 750 C C . ASN A 1 92 ? 1.523 5.712 0.151 1.00 97.44 92 ASN A C 1
ATOM 752 O O . ASN A 1 92 ? 2.376 5.051 0.734 1.00 97.44 92 ASN A O 1
ATOM 756 N N . CYS A 1 93 ? 1.765 6.955 -0.281 1.00 97.06 93 CYS A N 1
ATOM 757 C CA . CYS A 1 93 ? 3.053 7.627 -0.076 1.00 97.06 93 CYS A CA 1
ATOM 758 C C . CYS A 1 93 ? 3.429 7.689 1.407 1.00 97.06 93 CYS A C 1
ATOM 760 O O . CYS A 1 93 ? 4.555 7.373 1.774 1.00 97.06 93 CYS A O 1
ATOM 762 N N . TRP A 1 94 ? 2.473 8.066 2.260 1.00 95.88 94 TRP A N 1
ATOM 763 C CA . TRP A 1 94 ? 2.688 8.098 3.703 1.00 95.88 94 TRP A CA 1
ATOM 764 C C . TRP A 1 94 ? 2.960 6.693 4.261 1.00 95.88 94 TRP A C 1
ATOM 766 O O . TRP A 1 94 ? 3.914 6.521 5.012 1.00 95.88 94 TRP A O 1
ATOM 776 N N . ALA A 1 95 ? 2.174 5.688 3.858 1.00 95.56 95 ALA A N 1
ATOM 777 C CA . ALA A 1 95 ? 2.336 4.316 4.341 1.00 95.56 95 ALA A CA 1
ATOM 778 C C . ALA A 1 95 ? 3.701 3.720 3.958 1.00 95.56 95 ALA A C 1
ATOM 780 O O . ALA A 1 95 ? 4.345 3.083 4.784 1.00 95.56 95 ALA A O 1
ATOM 781 N N . LEU A 1 96 ? 4.171 3.978 2.733 1.00 96.00 96 LEU A N 1
ATOM 782 C CA . LEU A 1 96 ? 5.482 3.537 2.257 1.00 96.00 96 LEU A CA 1
ATOM 783 C C . LEU A 1 96 ? 6.631 4.108 3.094 1.00 96.00 96 LEU A C 1
ATOM 785 O O . LEU A 1 96 ? 7.579 3.385 3.388 1.00 96.00 96 LEU A O 1
ATOM 789 N N . GLU A 1 97 ? 6.555 5.382 3.484 1.00 95.06 97 GLU A N 1
ATOM 790 C CA . GLU A 1 97 ? 7.589 5.996 4.325 1.00 95.06 97 GLU A CA 1
ATOM 791 C C . GLU A 1 97 ? 7.556 5.452 5.759 1.00 95.06 97 GLU A C 1
ATOM 793 O O . GLU A 1 97 ? 8.606 5.115 6.302 1.00 95.06 97 GLU A O 1
ATOM 798 N N . GLU A 1 98 ? 6.370 5.279 6.353 1.00 92.81 98 GLU A N 1
ATOM 799 C CA . GLU A 1 98 ? 6.239 4.644 7.677 1.00 92.81 98 GLU A CA 1
ATOM 800 C C . GLU A 1 98 ? 6.793 3.213 7.684 1.00 92.81 98 GLU A C 1
ATOM 802 O O . GLU A 1 98 ? 7.511 2.817 8.606 1.00 92.81 98 GLU A O 1
ATOM 807 N N . ASP A 1 99 ? 6.487 2.438 6.640 1.00 92.12 99 ASP A N 1
ATOM 808 C CA . ASP A 1 99 ? 6.975 1.069 6.483 1.00 92.12 99 ASP A CA 1
ATOM 809 C C . ASP A 1 99 ? 8.495 1.028 6.269 1.00 92.12 99 ASP A C 1
ATOM 811 O O . ASP A 1 99 ? 9.157 0.096 6.736 1.00 92.12 99 ASP A O 1
ATOM 815 N N . PHE A 1 100 ? 9.064 2.033 5.596 1.00 92.31 100 PHE A N 1
ATOM 816 C CA . PHE A 1 100 ? 10.507 2.143 5.386 1.00 92.31 100 PHE A CA 1
ATOM 817 C C . PHE A 1 100 ? 11.263 2.488 6.677 1.00 92.31 100 PHE A C 1
ATOM 819 O O . PHE A 1 100 ? 12.350 1.958 6.906 1.00 92.31 100 PHE A O 1
ATOM 826 N N . GLU A 1 101 ? 10.693 3.341 7.536 1.00 88.06 101 GLU A N 1
ATOM 827 C CA . GLU A 1 101 ? 11.253 3.670 8.856 1.00 88.06 101 GLU A CA 1
ATOM 828 C C . GLU A 1 101 ? 11.098 2.535 9.879 1.00 88.06 101 GLU A C 1
ATOM 830 O O . GLU A 1 101 ? 11.813 2.475 10.892 1.00 88.06 101 GLU A O 1
ATOM 835 N N . PHE A 1 102 ? 10.163 1.609 9.651 1.00 79.62 102 PHE A N 1
ATOM 836 C CA . PHE A 1 102 ? 10.067 0.411 10.469 1.00 79.62 102 PHE A CA 1
ATOM 837 C C . PHE A 1 102 ? 11.386 -0.372 10.362 1.00 79.62 102 PHE A C 1
ATOM 839 O O . PHE A 1 102 ? 11.932 -0.447 9.268 1.00 79.62 102 PHE A O 1
ATOM 846 N N . PRO A 1 103 ? 11.933 -0.959 11.453 1.00 64.06 103 PRO A N 1
ATOM 847 C CA . PRO A 1 103 ? 13.240 -1.624 11.443 1.00 64.06 103 PRO A CA 1
ATOM 848 C C . PRO A 1 103 ? 13.245 -2.872 10.550 1.00 64.06 103 PRO A C 1
ATOM 850 O O . PRO A 1 103 ? 13.163 -4.019 10.994 1.00 64.06 103 PRO A O 1
ATOM 853 N N . VAL A 1 104 ? 13.355 -2.621 9.257 1.00 60.91 104 VAL A N 1
ATOM 854 C CA . VAL A 1 104 ? 13.680 -3.536 8.191 1.00 60.91 104 VAL A CA 1
ATOM 855 C C . VAL A 1 104 ? 15.156 -3.300 7.890 1.00 60.91 104 VAL A C 1
ATOM 857 O O . VAL A 1 104 ? 15.719 -2.244 8.156 1.00 60.91 104 VAL A O 1
ATOM 860 N N . LYS A 1 105 ? 15.821 -4.350 7.419 1.00 64.62 105 LYS A N 1
ATOM 861 C CA . LYS A 1 105 ? 17.231 -4.344 7.018 1.00 64.62 105 LYS A CA 1
ATOM 862 C C . LYS A 1 105 ? 17.602 -3.031 6.311 1.00 64.62 105 LYS A C 1
ATOM 864 O O . LYS A 1 105 ? 16.898 -2.631 5.399 1.00 64.62 105 LYS A O 1
ATOM 869 N N . GLU A 1 106 ? 18.718 -2.420 6.692 1.00 68.75 106 GLU A N 1
ATOM 870 C CA . GLU A 1 106 ? 19.133 -1.130 6.134 1.00 68.75 106 GLU A CA 1
ATOM 871 C C . GLU A 1 106 ? 20.038 -1.282 4.900 1.00 68.75 106 GLU A C 1
ATOM 873 O O . GLU A 1 106 ? 20.803 -2.253 4.766 1.00 68.75 106 GLU A O 1
ATOM 878 N N . GLY A 1 107 ? 19.958 -0.271 4.029 1.00 79.88 107 GLY A N 1
ATOM 879 C CA . GLY A 1 107 ? 20.912 0.033 2.966 1.00 79.88 107 GLY A CA 1
ATOM 880 C C . GLY A 1 107 ? 20.898 -0.867 1.727 1.00 79.88 107 GLY A C 1
ATOM 881 O O . GLY A 1 107 ? 20.119 -1.807 1.563 1.00 79.88 107 GLY A O 1
ATOM 882 N N . VAL A 1 108 ? 21.828 -0.573 0.819 1.00 84.06 108 VAL A N 1
ATOM 883 C CA . VAL A 1 108 ? 22.068 -1.362 -0.395 1.00 84.06 108 VAL A CA 1
ATOM 884 C C . VAL A 1 108 ? 22.856 -2.622 -0.031 1.00 84.06 108 VAL A C 1
ATOM 886 O O . VAL A 1 108 ? 24.072 -2.582 0.149 1.00 84.06 108 VAL A O 1
ATOM 889 N N . GLN A 1 109 ? 22.164 -3.756 0.073 1.00 84.56 109 GLN A N 1
ATOM 890 C CA . GLN A 1 109 ? 22.773 -5.058 0.379 1.00 84.56 109 GLN A CA 1
ATOM 891 C C . GLN A 1 109 ? 23.099 -5.868 -0.882 1.00 84.56 109 GLN A C 1
ATOM 893 O O . GLN A 1 109 ? 23.945 -6.768 -0.850 1.00 84.56 109 GLN A O 1
ATOM 898 N N . GLY A 1 110 ? 22.394 -5.589 -1.980 1.00 78.81 110 GLY A N 1
ATOM 899 C CA . GLY A 1 110 ? 22.661 -6.136 -3.310 1.00 78.81 110 GLY A CA 1
ATOM 900 C C . GLY A 1 110 ? 23.849 -5.464 -4.005 1.00 78.81 110 GLY A C 1
ATOM 901 O O . GLY A 1 110 ? 24.404 -4.473 -3.536 1.00 78.81 110 GLY A O 1
ATOM 902 N N . LYS A 1 111 ? 24.251 -6.002 -5.162 1.00 83.12 111 LYS A N 1
ATOM 903 C CA . LYS A 1 111 ? 25.262 -5.361 -6.016 1.00 83.12 111 LYS A CA 1
ATOM 904 C C . LYS A 1 111 ? 24.591 -4.334 -6.923 1.00 83.12 111 LYS A C 1
ATOM 906 O O . LYS A 1 111 ? 23.689 -4.688 -7.677 1.00 83.12 111 LYS A O 1
ATOM 911 N N . LEU A 1 112 ? 25.090 -3.10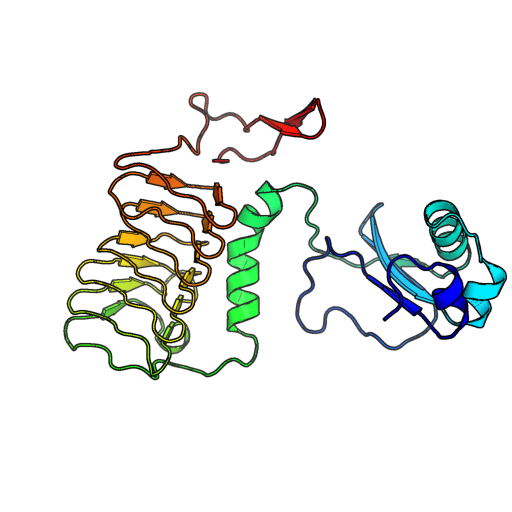2 -6.901 1.00 91.56 112 LEU A N 1
ATOM 912 C CA . LEU A 1 112 ? 24.717 -2.062 -7.855 1.00 91.56 112 LEU A CA 1
ATOM 913 C C . LEU A 1 112 ? 25.816 -1.947 -8.930 1.00 91.56 112 LEU A C 1
ATOM 915 O O . LEU A 1 112 ? 26.979 -1.741 -8.570 1.00 91.56 112 LEU A O 1
ATOM 919 N N . PRO A 1 113 ? 25.507 -2.110 -10.230 1.00 93.06 113 PRO A N 1
ATOM 920 C CA . PRO A 1 113 ? 26.470 -1.856 -11.302 1.00 93.06 113 PRO A CA 1
ATOM 921 C C . PRO A 1 113 ? 26.987 -0.413 -11.268 1.00 93.06 113 PRO A C 1
ATOM 923 O O . PRO A 1 113 ? 26.244 0.494 -10.910 1.00 93.06 113 PRO A O 1
ATOM 926 N N . SER A 1 114 ? 28.222 -0.170 -11.720 1.00 93.12 114 SER A N 1
ATOM 927 C CA . SER A 1 114 ? 28.812 1.184 -11.756 1.00 93.12 114 SER A CA 1
ATOM 928 C C . SER A 1 114 ? 28.056 2.173 -12.649 1.00 93.12 114 SER A C 1
ATOM 930 O O . SER A 1 114 ? 28.189 3.380 -12.480 1.00 93.12 114 SER A O 1
ATOM 932 N N . SER A 1 115 ? 27.282 1.663 -13.607 1.00 96.31 115 SER A N 1
ATOM 933 C CA . SER A 1 115 ? 26.441 2.440 -14.517 1.00 96.31 115 SER A CA 1
ATOM 934 C C . SER A 1 115 ? 24.990 2.575 -14.052 1.00 96.31 115 SER A C 1
ATOM 936 O O . SER A 1 115 ? 24.200 3.206 -14.747 1.00 96.31 115 SER A O 1
ATOM 938 N N . ALA A 1 116 ? 24.613 1.969 -12.924 1.00 97.44 116 ALA A N 1
ATOM 939 C CA . ALA A 1 116 ? 23.365 2.284 -12.242 1.00 97.44 116 ALA A CA 1
ATOM 940 C C . ALA A 1 116 ? 23.636 3.393 -11.219 1.00 97.44 116 ALA A C 1
ATOM 942 O O . ALA A 1 116 ? 24.720 3.474 -10.640 1.00 97.44 116 ALA A O 1
ATOM 943 N N . THR A 1 117 ? 22.679 4.292 -11.025 1.00 97.62 117 THR A N 1
ATOM 944 C CA . THR A 1 117 ? 22.872 5.491 -10.204 1.00 97.62 117 THR A CA 1
ATOM 945 C C . THR A 1 117 ? 21.734 5.645 -9.217 1.00 97.62 117 THR A C 1
ATOM 947 O O . THR A 1 117 ? 20.573 5.443 -9.560 1.00 97.62 117 THR A O 1
ATOM 950 N N . ILE A 1 118 ? 22.097 6.020 -7.993 1.00 97.88 118 ILE A N 1
ATOM 951 C CA . ILE A 1 118 ? 21.163 6.557 -7.009 1.00 97.88 118 ILE A CA 1
ATOM 952 C C . ILE A 1 118 ? 21.301 8.076 -7.065 1.00 97.88 118 ILE A C 1
ATOM 954 O O . ILE A 1 118 ? 22.397 8.597 -6.844 1.00 97.88 118 ILE A O 1
ATOM 958 N N . TYR A 1 119 ? 20.216 8.764 -7.397 1.00 98.19 119 TYR A N 1
ATOM 959 C CA . TYR A 1 119 ? 20.100 10.213 -7.341 1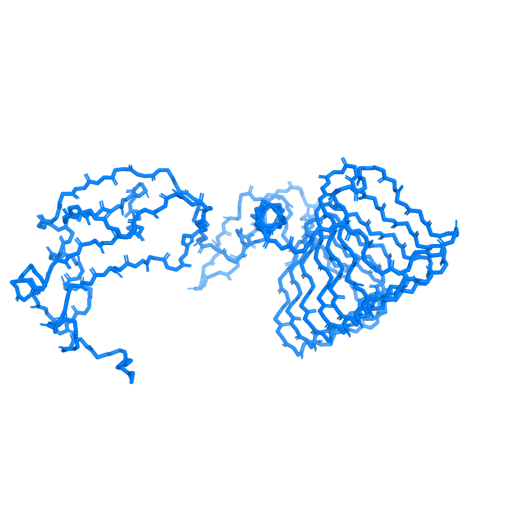.00 98.19 119 TYR A CA 1
ATOM 960 C C . TYR A 1 119 ? 19.292 10.583 -6.097 1.00 98.19 119 TYR A C 1
ATOM 962 O O . TYR A 1 119 ? 18.130 10.213 -5.988 1.00 98.19 119 TYR A O 1
ATOM 970 N N . GLY A 1 120 ? 19.929 11.261 -5.142 1.00 97.06 120 GLY A N 1
ATOM 971 C CA . GLY A 1 120 ? 19.356 11.527 -3.822 1.00 97.06 120 GLY A CA 1
ATOM 972 C C . GLY A 1 120 ? 20.098 10.805 -2.698 1.00 97.06 120 GLY A C 1
ATOM 973 O O . GLY A 1 120 ? 21.273 10.442 -2.824 1.00 97.06 120 GLY A O 1
ATOM 974 N N . GLU A 1 121 ? 19.413 10.643 -1.572 1.00 94.50 121 GLU A N 1
ATOM 975 C CA . GLU A 1 121 ? 19.956 10.075 -0.341 1.00 94.50 121 GLU A CA 1
ATOM 976 C C . GLU A 1 121 ? 20.025 8.540 -0.429 1.00 94.50 121 GLU A C 1
ATOM 978 O O . GLU A 1 121 ? 19.070 7.876 -0.839 1.00 94.50 121 GLU A O 1
ATOM 983 N N . LYS A 1 122 ? 21.185 7.955 -0.100 1.00 93.00 122 LYS A N 1
ATOM 984 C CA . LYS A 1 122 ? 21.430 6.508 -0.271 1.00 93.00 122 LYS A CA 1
ATOM 985 C C . LYS A 1 122 ? 20.827 5.650 0.836 1.00 93.00 122 LYS A C 1
ATOM 987 O O . LYS A 1 122 ? 20.519 4.490 0.593 1.00 93.00 122 LYS A O 1
ATOM 992 N N . ASP A 1 123 ? 20.726 6.190 2.041 1.00 92.44 123 ASP A N 1
ATOM 993 C CA . ASP A 1 123 ? 20.060 5.573 3.194 1.00 92.44 123 ASP A CA 1
ATOM 994 C C . ASP A 1 123 ? 18.547 5.444 2.984 1.00 92.44 123 ASP A C 1
ATOM 996 O O . ASP A 1 123 ? 17.943 4.505 3.492 1.00 92.44 123 ASP A O 1
ATOM 1000 N N . ARG A 1 124 ? 17.965 6.285 2.125 1.00 94.88 124 ARG A N 1
ATOM 1001 C CA . ARG A 1 124 ? 16.588 6.153 1.627 1.00 94.88 124 ARG A CA 1
ATOM 1002 C C . ARG A 1 124 ? 16.407 5.089 0.543 1.00 94.88 124 ARG A C 1
ATOM 1004 O O . ARG A 1 124 ? 15.318 4.957 -0.002 1.00 94.88 124 ARG A O 1
ATOM 1011 N N . VAL A 1 125 ? 17.445 4.324 0.201 1.00 96.06 125 VAL A N 1
ATOM 1012 C CA . VAL A 1 125 ? 17.354 3.240 -0.784 1.00 96.06 125 VAL A CA 1
ATOM 1013 C C . VAL A 1 125 ? 17.761 1.917 -0.154 1.00 96.06 125 VAL A C 1
ATOM 1015 O O . VAL A 1 125 ? 18.926 1.682 0.178 1.00 96.06 125 VAL A O 1
ATOM 1018 N N . PHE A 1 126 ? 16.801 1.004 -0.072 1.00 96.38 126 PHE A N 1
ATOM 1019 C CA . PHE A 1 126 ? 17.040 -0.380 0.298 1.00 96.38 126 PHE A CA 1
ATOM 1020 C C . PHE A 1 126 ? 17.023 -1.286 -0.933 1.00 96.38 126 PHE A C 1
ATOM 1022 O O . PHE A 1 126 ? 16.087 -1.275 -1.733 1.00 96.38 126 PHE A O 1
ATOM 1029 N N . ILE A 1 127 ? 18.048 -2.131 -1.057 1.00 96.50 127 ILE A N 1
ATOM 1030 C CA . ILE A 1 127 ? 18.125 -3.155 -2.105 1.00 96.50 127 ILE A CA 1
ATOM 1031 C C . ILE A 1 127 ? 18.502 -4.475 -1.455 1.00 96.50 127 ILE A C 1
ATOM 1033 O O . ILE A 1 127 ? 19.626 -4.638 -0.967 1.00 96.50 127 ILE A O 1
ATOM 1037 N N . ALA A 1 128 ? 17.584 -5.439 -1.483 1.00 96.00 128 ALA A N 1
ATOM 1038 C CA . ALA A 1 128 ? 17.822 -6.762 -0.931 1.00 96.00 128 ALA A CA 1
ATOM 1039 C C . ALA A 1 128 ? 19.029 -7.443 -1.597 1.00 96.00 128 ALA A C 1
ATOM 1041 O O . ALA A 1 128 ? 19.261 -7.328 -2.799 1.00 96.00 128 ALA A O 1
ATOM 1042 N N . LYS A 1 129 ? 19.773 -8.244 -0.826 1.00 95.56 129 LYS A N 1
ATOM 1043 C CA . LYS A 1 129 ? 20.985 -8.937 -1.302 1.00 95.56 129 LYS A CA 1
ATOM 1044 C C . LYS A 1 129 ? 20.775 -9.788 -2.567 1.00 95.56 129 LYS A C 1
ATOM 1046 O O . LYS A 1 129 ? 21.699 -9.921 -3.363 1.00 95.56 129 LYS A O 1
ATOM 1051 N N . SER A 1 130 ? 19.597 -10.395 -2.723 1.00 96.69 130 SER A N 1
ATOM 1052 C CA . SER A 1 130 ? 19.242 -11.234 -3.877 1.00 96.69 130 SER A CA 1
ATOM 1053 C C . SER A 1 130 ? 18.556 -10.473 -5.015 1.00 96.69 130 SER A C 1
ATOM 1055 O O . SER A 1 130 ? 18.279 -11.077 -6.049 1.00 96.69 130 SER A O 1
ATOM 1057 N N . ALA A 1 131 ? 18.260 -9.182 -4.844 1.00 97.56 131 ALA A N 1
ATOM 1058 C CA . ALA A 1 131 ? 17.726 -8.360 -5.919 1.00 97.56 131 ALA A CA 1
ATOM 1059 C C . ALA A 1 131 ? 18.801 -8.117 -6.987 1.00 97.56 131 ALA A C 1
ATOM 1061 O O . ALA A 1 131 ? 19.995 -8.012 -6.693 1.00 97.56 131 ALA A O 1
ATOM 1062 N N . THR A 1 132 ? 18.370 -8.024 -8.242 1.00 98.00 132 THR A N 1
ATOM 1063 C CA . THR A 1 132 ? 19.242 -7.765 -9.389 1.00 98.00 132 THR A CA 1
ATOM 1064 C C . THR A 1 132 ? 18.902 -6.417 -9.998 1.00 98.00 132 THR A C 1
ATOM 1066 O O . THR A 1 132 ? 17.814 -6.234 -10.542 1.00 98.00 132 THR A O 1
ATOM 1069 N N . ILE A 1 133 ? 19.859 -5.493 -9.962 1.00 98.38 133 ILE A N 1
ATOM 1070 C CA . ILE A 1 133 ? 19.778 -4.219 -10.675 1.00 98.38 133 ILE A CA 1
ATOM 1071 C C . ILE A 1 133 ? 20.676 -4.303 -11.903 1.00 98.38 133 ILE A C 1
ATOM 1073 O O . ILE A 1 133 ? 21.869 -4.589 -11.788 1.00 98.38 133 ILE A O 1
ATOM 1077 N N . GLN A 1 134 ? 20.106 -4.092 -13.085 1.00 98.25 134 GLN A N 1
ATOM 1078 C CA . GLN A 1 134 ? 20.869 -4.055 -14.329 1.00 98.25 134 GLN A CA 1
ATOM 1079 C C . GLN A 1 134 ? 21.551 -2.688 -14.545 1.00 98.25 134 GLN A C 1
ATOM 1081 O O . GLN A 1 134 ? 21.208 -1.705 -13.888 1.00 98.25 134 GLN A O 1
ATOM 1086 N N . PRO A 1 135 ? 22.542 -2.607 -15.455 1.00 98.06 135 PRO A N 1
ATOM 1087 C CA . PRO A 1 135 ? 23.138 -1.343 -15.890 1.00 98.06 135 PRO A CA 1
ATOM 1088 C C . PRO A 1 135 ? 22.107 -0.279 -16.283 1.00 98.06 135 PRO A C 1
ATOM 1090 O O . PRO A 1 135 ? 21.051 -0.614 -16.813 1.00 98.06 135 PRO A O 1
ATOM 1093 N N . LEU A 1 136 ? 22.453 1.002 -16.122 1.00 97.88 136 LEU A N 1
ATOM 1094 C CA . LEU A 1 136 ? 21.647 2.141 -16.593 1.00 97.88 136 LEU A CA 1
ATOM 1095 C C . LEU A 1 136 ? 20.261 2.262 -15.935 1.00 97.88 136 LEU A C 1
ATOM 1097 O O . LEU A 1 136 ? 19.346 2.836 -16.521 1.00 97.88 136 LEU A O 1
ATOM 1101 N N . VAL A 1 137 ? 20.101 1.713 -14.731 1.00 98.69 137 VAL A N 1
ATOM 1102 C CA . VAL A 1 137 ? 18.950 1.989 -13.864 1.00 98.69 137 VAL A CA 1
ATOM 1103 C C . VAL A 1 137 ? 19.214 3.269 -13.077 1.00 98.69 137 VAL A C 1
ATOM 1105 O O . VAL A 1 137 ? 20.295 3.432 -12.504 1.00 98.69 137 VAL A O 1
ATOM 1108 N N . LEU A 1 138 ? 18.217 4.150 -13.027 1.00 98.69 138 LEU A N 1
ATOM 1109 C CA . LEU A 1 138 ? 18.209 5.330 -12.169 1.00 98.69 138 LEU A CA 1
ATOM 1110 C C . LEU A 1 138 ? 17.218 5.113 -11.023 1.00 98.69 138 LEU A C 1
ATOM 1112 O O . LEU A 1 138 ? 16.031 4.895 -11.261 1.00 98.69 138 LEU A O 1
ATOM 1116 N N . LEU A 1 139 ? 17.716 5.180 -9.794 1.00 98.69 139 LEU A N 1
ATOM 1117 C CA . LEU A 1 139 ? 16.917 5.181 -8.572 1.00 98.69 139 LEU A CA 1
ATOM 1118 C C . LEU A 1 139 ? 16.922 6.610 -8.019 1.00 98.69 139 LEU A C 1
ATOM 1120 O O . LEU A 1 139 ? 17.974 7.096 -7.615 1.00 98.69 139 LEU A O 1
ATOM 1124 N N . ASP A 1 140 ? 15.783 7.290 -8.046 1.00 98.62 140 ASP A N 1
ATOM 1125 C CA . ASP A 1 140 ? 15.617 8.676 -7.608 1.00 98.62 140 ASP A CA 1
ATOM 1126 C C . ASP A 1 140 ? 14.928 8.725 -6.237 1.00 98.62 140 ASP A C 1
ATOM 1128 O O . ASP A 1 140 ? 13.705 8.624 -6.124 1.00 98.62 140 ASP A O 1
ATOM 1132 N N . SER A 1 141 ? 15.729 8.870 -5.184 1.00 97.94 141 SER A N 1
ATOM 1133 C CA . SER A 1 141 ? 15.269 8.966 -3.796 1.00 97.94 141 SER A CA 1
ATOM 1134 C C . SER A 1 141 ? 15.087 10.409 -3.316 1.00 97.94 141 SER A C 1
ATOM 1136 O O . SER A 1 141 ? 14.962 10.652 -2.117 1.00 97.94 141 SER A O 1
ATOM 1138 N N . THR A 1 142 ? 15.077 11.399 -4.219 1.00 98.19 142 THR A N 1
ATOM 1139 C CA . THR A 1 142 ? 15.000 12.821 -3.829 1.00 98.19 142 THR A CA 1
ATOM 1140 C C . THR A 1 142 ? 13.680 13.214 -3.173 1.00 98.19 142 THR A C 1
ATOM 1142 O O . THR A 1 142 ? 13.640 14.181 -2.415 1.00 98.19 142 THR A O 1
ATOM 1145 N N . LYS A 1 143 ? 12.607 12.471 -3.453 1.00 96.81 143 LYS A N 1
ATOM 1146 C CA . LYS A 1 143 ? 11.266 12.722 -2.912 1.00 96.81 143 LYS A CA 1
ATOM 1147 C C . LYS A 1 143 ? 10.766 11.661 -1.941 1.00 96.81 143 LYS A C 1
ATOM 1149 O O . LYS A 1 143 ? 9.743 11.878 -1.299 1.00 96.81 143 LYS A O 1
ATOM 1154 N N . GLY A 1 144 ? 11.469 10.541 -1.822 1.00 96.88 144 GLY A N 1
ATOM 1155 C CA . GLY A 1 144 ? 11.020 9.460 -0.969 1.00 96.88 144 GLY A CA 1
ATOM 1156 C C . GLY A 1 144 ? 11.910 8.234 -0.996 1.00 96.88 144 GLY A C 1
ATOM 1157 O O . GLY A 1 144 ? 12.871 8.149 -1.763 1.00 96.88 144 GLY A O 1
ATOM 1158 N N . SER A 1 145 ? 11.579 7.276 -0.145 1.00 97.25 145 SER A N 1
ATOM 1159 C CA . SER A 1 145 ? 12.316 6.027 -0.013 1.00 97.25 145 SER A CA 1
ATOM 1160 C C . SER A 1 145 ? 12.048 5.042 -1.155 1.00 97.25 145 SER A C 1
ATOM 1162 O O . SER A 1 145 ? 10.974 4.993 -1.744 1.00 97.25 145 SER A O 1
ATOM 1164 N N . ILE A 1 146 ? 13.043 4.235 -1.514 1.00 98.06 146 ILE A N 1
ATOM 1165 C CA . ILE A 1 146 ? 12.896 3.175 -2.516 1.00 98.06 146 ILE A CA 1
ATOM 1166 C C . ILE A 1 146 ? 13.262 1.853 -1.865 1.00 98.06 146 ILE A C 1
ATOM 1168 O O . ILE A 1 146 ? 14.383 1.674 -1.386 1.00 98.06 146 ILE A O 1
ATOM 1172 N N . TYR A 1 147 ? 12.342 0.899 -1.909 1.00 97.44 147 TYR A N 1
ATOM 1173 C CA . TYR A 1 147 ? 12.552 -0.444 -1.397 1.00 97.44 147 TYR A CA 1
ATOM 1174 C C . TYR A 1 147 ? 12.464 -1.471 -2.523 1.00 97.44 147 TYR A C 1
ATOM 1176 O O . TYR A 1 147 ? 11.424 -1.638 -3.157 1.00 97.44 147 TYR A O 1
ATOM 1184 N N . ILE A 1 148 ? 13.549 -2.212 -2.749 1.00 97.88 148 ILE A N 1
ATOM 1185 C CA . ILE A 1 148 ? 13.610 -3.289 -3.743 1.00 97.88 148 ILE A CA 1
ATOM 1186 C C . ILE A 1 148 ? 13.821 -4.622 -3.025 1.00 97.88 148 ILE A C 1
ATOM 1188 O O . ILE A 1 148 ? 14.896 -4.894 -2.480 1.00 97.88 148 ILE A O 1
ATOM 1192 N N . ASP A 1 149 ? 12.782 -5.457 -3.023 1.00 96.88 149 ASP A N 1
ATOM 1193 C CA . ASP A 1 149 ? 12.731 -6.695 -2.248 1.00 96.88 149 ASP A CA 1
ATOM 1194 C C . ASP A 1 149 ? 13.468 -7.865 -2.937 1.00 96.88 149 ASP A C 1
ATOM 1196 O O . ASP A 1 149 ? 13.994 -7.791 -4.050 1.00 96.88 149 ASP A O 1
ATOM 1200 N N . GLN A 1 150 ? 13.545 -8.981 -2.225 1.00 96.88 150 GLN A N 1
ATOM 1201 C CA . GLN A 1 150 ? 14.270 -10.190 -2.574 1.00 96.88 150 GLN A CA 1
ATOM 1202 C C . GLN A 1 150 ? 13.898 -10.717 -3.958 1.00 96.88 150 GLN A C 1
ATOM 1204 O O . GLN A 1 150 ? 12.724 -10.869 -4.298 1.00 96.88 150 GLN A O 1
ATOM 1209 N N . GLU A 1 151 ? 14.929 -11.069 -4.727 1.00 98.12 151 GLU A N 1
ATOM 1210 C CA . GLU A 1 151 ? 14.804 -11.665 -6.063 1.00 98.12 151 GLU A CA 1
ATOM 1211 C C . GLU A 1 151 ? 14.062 -10.780 -7.084 1.00 98.12 151 GLU A C 1
ATOM 1213 O O . GLU A 1 151 ? 13.778 -11.239 -8.190 1.00 98.12 151 GLU A O 1
ATOM 1218 N N . ALA A 1 152 ? 13.758 -9.518 -6.755 1.00 98.50 152 ALA A N 1
ATOM 1219 C CA . ALA A 1 152 ? 13.257 -8.564 -7.732 1.00 98.50 152 ALA A CA 1
ATOM 1220 C C . ALA A 1 152 ? 14.336 -8.270 -8.784 1.00 98.50 152 ALA A C 1
ATOM 1222 O O . ALA A 1 152 ? 15.536 -8.247 -8.485 1.00 98.50 152 ALA A O 1
ATOM 1223 N N . ILE A 1 153 ? 13.912 -8.044 -10.026 1.00 98.69 153 ILE A N 1
ATOM 1224 C CA . ILE A 1 153 ? 14.803 -7.733 -11.145 1.00 98.69 153 ILE A CA 1
ATOM 1225 C C . ILE A 1 153 ? 14.385 -6.398 -11.745 1.00 98.69 153 ILE A C 1
ATOM 1227 O O . ILE A 1 153 ? 13.303 -6.274 -12.319 1.00 98.69 153 ILE A O 1
ATOM 1231 N N . VAL A 1 154 ? 15.270 -5.410 -11.661 1.00 98.69 154 VAL A N 1
ATOM 1232 C CA . VAL A 1 154 ? 15.096 -4.121 -12.330 1.00 98.69 154 VAL A CA 1
ATOM 1233 C C . VAL A 1 154 ? 15.947 -4.121 -13.591 1.00 98.69 154 VAL A C 1
ATOM 1235 O O . VAL A 1 154 ? 17.179 -4.142 -13.525 1.00 98.69 154 VAL A O 1
ATOM 1238 N N . PHE A 1 155 ? 15.284 -4.153 -14.746 1.00 98.69 155 PHE A N 1
ATOM 1239 C CA . PHE A 1 155 ? 15.945 -4.187 -16.045 1.00 98.69 155 PHE A CA 1
ATOM 1240 C C . PHE A 1 155 ? 16.507 -2.817 -16.424 1.00 98.69 155 PHE A C 1
ATOM 1242 O O . PHE A 1 155 ? 16.054 -1.779 -15.932 1.00 98.69 155 PHE A O 1
ATOM 1249 N N . ALA A 1 156 ? 17.498 -2.834 -17.316 1.00 98.31 156 ALA A N 1
ATOM 1250 C CA . ALA A 1 156 ? 18.179 -1.640 -17.792 1.00 98.31 156 ALA A CA 1
ATOM 1251 C C . ALA A 1 156 ? 17.201 -0.578 -18.316 1.00 98.31 156 ALA A C 1
ATOM 1253 O O . ALA A 1 156 ? 16.139 -0.906 -18.848 1.00 98.31 156 ALA A O 1
ATOM 1254 N N . HIS A 1 157 ? 17.592 0.693 -18.192 1.00 97.75 157 HIS A N 1
ATOM 1255 C CA . HIS A 1 157 ? 16.791 1.858 -18.588 1.00 97.75 157 HIS A CA 1
ATOM 1256 C C . HIS A 1 157 ? 15.496 2.064 -17.788 1.00 97.75 157 HIS A C 1
ATOM 1258 O O . HIS A 1 157 ? 14.621 2.805 -18.231 1.00 97.75 157 HIS A O 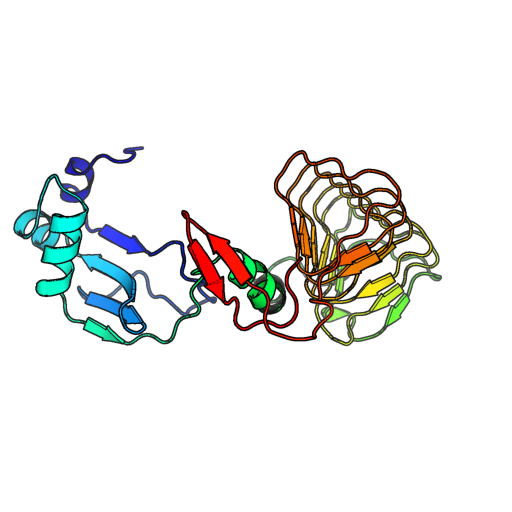1
ATOM 1264 N N . SER A 1 158 ? 15.367 1.437 -16.617 1.00 98.62 158 SER A N 1
ATOM 1265 C CA . SER A 1 158 ? 14.291 1.772 -15.683 1.00 98.62 158 SER A CA 1
ATOM 1266 C C . SER A 1 158 ? 14.646 3.022 -14.875 1.00 98.62 158 SER A C 1
ATOM 1268 O O . SER A 1 158 ? 15.783 3.169 -14.418 1.00 98.62 158 SER A O 1
ATOM 1270 N N . HIS A 1 159 ? 13.661 3.889 -14.670 1.00 98.75 159 HIS A N 1
ATOM 1271 C CA . HIS A 1 159 ? 13.711 5.015 -13.747 1.00 98.75 159 HIS A CA 1
ATOM 1272 C C . HIS A 1 159 ? 12.691 4.763 -12.640 1.00 98.75 159 HIS A C 1
ATOM 1274 O O . HIS A 1 159 ? 11.518 4.561 -12.940 1.00 98.75 159 HIS A O 1
ATOM 1280 N N . ILE A 1 160 ? 13.137 4.724 -11.388 1.00 98.81 160 ILE A N 1
ATOM 1281 C CA . ILE A 1 160 ? 12.280 4.459 -10.231 1.00 98.81 160 ILE A CA 1
ATOM 1282 C C . ILE A 1 160 ? 12.402 5.624 -9.265 1.00 98.81 160 ILE A C 1
ATOM 1284 O O . ILE A 1 160 ? 13.503 5.887 -8.789 1.00 98.81 160 ILE A O 1
ATOM 1288 N N . LYS A 1 161 ? 11.286 6.290 -8.975 1.00 98.75 161 LYS A N 1
ATOM 1289 C CA . LYS A 1 161 ? 11.207 7.380 -8.001 1.00 98.75 161 LYS A CA 1
ATOM 1290 C C . LYS A 1 161 ? 10.646 6.874 -6.673 1.00 98.75 161 LYS A C 1
ATOM 1292 O O . LYS A 1 161 ? 9.822 5.960 -6.648 1.00 98.75 161 LYS A O 1
ATOM 1297 N N . GLY A 1 162 ? 11.110 7.445 -5.568 1.00 97.88 162 GLY A N 1
ATOM 1298 C CA . GLY A 1 162 ? 10.524 7.234 -4.244 1.00 97.88 162 GLY A CA 1
ATOM 1299 C C . GLY A 1 162 ? 9.399 8.239 -3.921 1.00 97.88 162 GLY A C 1
ATOM 1300 O O . GLY A 1 162 ? 9.407 9.332 -4.491 1.00 97.88 162 GLY A O 1
ATOM 1301 N N . PRO A 1 163 ? 8.471 7.917 -2.995 1.00 98.31 163 PRO A N 1
ATOM 1302 C CA . PRO A 1 163 ? 8.352 6.639 -2.293 1.00 98.31 163 PRO A CA 1
ATOM 1303 C C . PRO A 1 163 ? 7.899 5.493 -3.210 1.00 98.31 163 PRO A C 1
ATOM 1305 O O . PRO A 1 163 ? 6.922 5.638 -3.947 1.00 98.31 163 PRO A O 1
ATOM 1308 N N . SER A 1 164 ? 8.584 4.347 -3.170 1.00 98.56 164 SER A N 1
ATOM 1309 C CA . SER A 1 164 ? 8.151 3.147 -3.895 1.00 98.56 164 SER A CA 1
ATOM 1310 C C . SER A 1 164 ? 8.629 1.825 -3.291 1.00 98.56 164 SER A C 1
ATOM 1312 O O . SER A 1 164 ? 9.743 1.703 -2.779 1.00 98.56 164 SER A O 1
ATOM 1314 N N . TYR A 1 165 ? 7.788 0.797 -3.416 1.00 98.50 165 TYR A N 1
ATOM 1315 C CA . TYR A 1 165 ? 8.081 -0.588 -3.057 1.00 98.50 165 TYR A CA 1
ATOM 1316 C C . TYR A 1 165 ? 7.976 -1.508 -4.278 1.00 98.50 165 TYR A C 1
ATOM 1318 O O . TYR A 1 165 ? 6.937 -1.589 -4.939 1.00 98.50 165 TYR A O 1
ATOM 1326 N N . ILE A 1 166 ? 9.054 -2.247 -4.552 1.00 98.62 166 ILE A N 1
ATOM 1327 C CA . ILE A 1 166 ? 9.134 -3.278 -5.587 1.00 98.62 166 ILE A CA 1
ATOM 1328 C C . ILE A 1 166 ? 9.183 -4.654 -4.921 1.00 98.62 166 ILE A C 1
ATOM 1330 O O . ILE A 1 166 ? 10.207 -5.060 -4.367 1.00 98.62 166 ILE A O 1
ATOM 1334 N N . GLY A 1 167 ? 8.071 -5.379 -5.006 1.00 98.19 167 GLY A N 1
ATOM 1335 C CA . GLY A 1 167 ? 7.871 -6.642 -4.313 1.00 98.19 167 GLY A CA 1
ATOM 1336 C C . GLY A 1 167 ? 8.711 -7.813 -4.808 1.00 98.19 167 GLY A C 1
ATOM 1337 O O . GLY A 1 167 ? 9.328 -7.806 -5.877 1.00 98.19 167 GLY A O 1
ATOM 1338 N N . LYS A 1 168 ? 8.720 -8.868 -3.990 1.00 98.31 168 LYS A N 1
ATOM 1339 C CA . LYS A 1 168 ? 9.557 -10.058 -4.192 1.00 98.31 168 LYS A CA 1
ATOM 1340 C C . LYS A 1 168 ? 9.338 -10.690 -5.556 1.00 98.31 168 LYS A C 1
ATOM 1342 O O . LYS A 1 168 ? 8.199 -10.926 -5.955 1.00 98.31 168 LYS A O 1
ATOM 1347 N N . LYS A 1 169 ? 10.429 -11.064 -6.229 1.00 98.69 169 LYS A N 1
ATOM 1348 C CA . LYS A 1 169 ? 10.409 -11.744 -7.541 1.00 98.69 169 LYS A CA 1
ATOM 1349 C C . LYS A 1 169 ? 9.700 -10.959 -8.654 1.00 98.69 169 LYS A C 1
ATOM 1351 O O . LYS A 1 169 ? 9.423 -11.529 -9.710 1.00 98.69 169 LYS A O 1
ATOM 1356 N N . SER A 1 170 ? 9.406 -9.678 -8.440 1.00 98.81 170 SER A N 1
ATOM 1357 C CA . SER A 1 170 ? 8.796 -8.823 -9.453 1.00 98.81 170 SER A CA 1
ATOM 1358 C C . SER A 1 170 ? 9.839 -8.314 -10.444 1.00 98.81 170 SER A C 1
ATOM 1360 O O . SER A 1 170 ? 11.031 -8.222 -10.145 1.00 98.81 170 SER A O 1
ATOM 1362 N N . GLN A 1 171 ? 9.392 -8.011 -11.658 1.00 98.88 171 GLN A N 1
ATOM 1363 C CA . GLN A 1 171 ? 10.238 -7.578 -12.764 1.00 98.88 171 GLN A CA 1
ATOM 1364 C C . GLN A 1 171 ? 9.815 -6.193 -13.243 1.00 98.88 171 GLN A C 1
ATOM 1366 O O . GLN A 1 171 ? 8.673 -6.012 -13.669 1.00 98.88 171 GLN A O 1
ATOM 1371 N N . ILE A 1 172 ? 10.748 -5.242 -13.224 1.00 98.81 172 ILE A N 1
ATOM 1372 C CA . ILE A 1 172 ? 10.560 -3.899 -13.783 1.00 98.81 172 ILE A CA 1
ATOM 1373 C C . ILE A 1 172 ? 11.226 -3.851 -15.155 1.00 98.81 172 ILE A C 1
ATOM 1375 O O . ILE A 1 172 ? 12.448 -3.900 -15.264 1.00 98.81 172 ILE A O 1
ATOM 1379 N N . LEU A 1 173 ? 10.414 -3.811 -16.207 1.00 98.38 173 LEU A N 1
ATOM 1380 C CA . LEU A 1 173 ? 10.792 -4.065 -17.596 1.00 98.38 173 LEU A CA 1
ATOM 1381 C C . LEU A 1 173 ? 11.114 -2.764 -18.350 1.00 98.38 173 LEU A C 1
ATOM 1383 O O . LEU A 1 173 ? 10.396 -2.397 -19.280 1.00 98.38 173 LEU A O 1
ATOM 1387 N N . GLY A 1 174 ? 12.177 -2.056 -17.949 1.00 97.12 174 GLY A N 1
ATOM 1388 C CA . GLY A 1 174 ? 12.586 -0.799 -18.597 1.00 97.12 174 GLY A CA 1
ATOM 1389 C C . GLY A 1 174 ? 11.492 0.269 -18.501 1.00 97.12 174 GLY A C 1
ATOM 1390 O O . GLY A 1 174 ? 11.003 0.760 -19.520 1.00 97.12 174 GLY A O 1
ATOM 1391 N N . ALA A 1 175 ? 11.042 0.538 -17.274 1.00 98.19 175 ALA A N 1
ATOM 1392 C CA . ALA A 1 175 ? 9.842 1.319 -16.974 1.00 98.19 175 ALA A CA 1
ATOM 1393 C C . ALA A 1 175 ? 10.165 2.693 -16.364 1.00 98.19 175 ALA A C 1
ATOM 1395 O O . ALA A 1 175 ? 11.220 2.868 -15.755 1.00 98.19 175 ALA A O 1
ATOM 1396 N N . ASN A 1 176 ? 9.230 3.637 -16.478 1.00 98.62 176 ASN A N 1
ATOM 1397 C CA . ASN A 1 176 ? 9.210 4.876 -15.701 1.00 98.62 176 ASN A CA 1
ATOM 1398 C C . ASN A 1 176 ? 8.226 4.696 -14.537 1.00 98.62 176 ASN A C 1
ATOM 1400 O O . ASN A 1 176 ? 7.013 4.694 -14.740 1.00 98.62 176 ASN A O 1
ATOM 1404 N N . ILE A 1 177 ? 8.760 4.475 -13.343 1.00 98.62 177 ILE A N 1
ATOM 1405 C CA . ILE A 1 177 ? 8.008 4.261 -12.109 1.00 98.62 177 ILE A CA 1
ATOM 1406 C C . ILE A 1 177 ? 8.045 5.569 -11.313 1.00 98.62 177 ILE A C 1
ATOM 1408 O O . ILE A 1 177 ? 9.118 6.030 -10.915 1.00 98.62 177 ILE A O 1
ATOM 1412 N N . GLY A 1 178 ? 6.876 6.182 -11.146 1.00 97.69 178 GLY A N 1
ATOM 1413 C CA . GLY A 1 178 ? 6.659 7.412 -10.394 1.00 97.69 178 GLY A CA 1
ATOM 1414 C C . GLY A 1 178 ? 6.708 7.216 -8.879 1.00 97.69 178 GLY A C 1
ATOM 1415 O O . GLY A 1 178 ? 7.099 6.162 -8.383 1.00 97.69 178 GLY A O 1
ATOM 1416 N N . GLU A 1 179 ? 6.321 8.264 -8.158 1.00 97.44 179 GLU A N 1
ATOM 1417 C CA . GLU A 1 179 ? 6.141 8.229 -6.704 1.00 97.44 179 GLU A CA 1
ATOM 1418 C C . GLU A 1 179 ? 4.831 7.521 -6.315 1.00 97.44 179 GLU A C 1
ATOM 1420 O O . GLU A 1 179 ? 3.949 7.309 -7.152 1.00 97.44 179 GLU A O 1
ATOM 1425 N N . GLY A 1 180 ? 4.718 7.110 -5.050 1.00 98.06 180 GLY A N 1
ATOM 1426 C CA . GLY A 1 180 ? 3.506 6.494 -4.507 1.00 98.06 180 GLY A CA 1
ATOM 1427 C C . GLY A 1 180 ? 3.216 5.104 -5.060 1.00 98.06 180 GLY A C 1
ATOM 1428 O O . GLY A 1 180 ? 2.051 4.737 -5.221 1.00 98.06 180 GLY A O 1
ATOM 1429 N N . ILE A 1 181 ? 4.254 4.324 -5.371 1.00 98.56 181 ILE A N 1
ATOM 1430 C CA . ILE A 1 181 ? 4.107 3.018 -6.026 1.00 98.56 181 ILE A CA 1
ATOM 1431 C C . ILE A 1 181 ? 4.270 1.868 -5.042 1.00 98.56 181 ILE A C 1
ATOM 1433 O O . ILE A 1 181 ? 5.322 1.708 -4.433 1.00 98.56 181 ILE A O 1
ATOM 1437 N N . SER A 1 182 ? 3.273 0.987 -4.990 1.00 98.69 182 SER A N 1
ATOM 1438 C CA . SER A 1 182 ? 3.353 -0.280 -4.256 1.00 98.69 182 SER A CA 1
ATOM 1439 C C . SER A 1 182 ? 3.144 -1.439 -5.219 1.00 98.69 182 SER A C 1
ATOM 1441 O O . SER A 1 182 ? 2.044 -1.630 -5.725 1.00 98.69 182 SER A O 1
ATOM 1443 N N . ILE A 1 183 ? 4.187 -2.225 -5.491 1.00 98.81 183 ILE A N 1
ATOM 1444 C CA . ILE A 1 183 ? 4.113 -3.410 -6.357 1.00 98.81 183 ILE A CA 1
ATOM 1445 C C . ILE A 1 183 ? 4.282 -4.663 -5.503 1.00 98.81 183 ILE A C 1
ATOM 1447 O O . ILE A 1 183 ? 5.326 -4.878 -4.897 1.00 98.81 183 ILE A O 1
ATOM 1451 N N . GLY A 1 184 ? 3.264 -5.517 -5.492 1.00 98.62 184 GLY A N 1
ATOM 1452 C CA . GLY A 1 184 ? 3.250 -6.808 -4.818 1.00 98.62 184 GLY A CA 1
ATOM 1453 C C . GLY A 1 184 ? 4.222 -7.826 -5.429 1.00 98.62 184 GLY A C 1
ATOM 1454 O O . GLY A 1 184 ? 4.981 -7.519 -6.355 1.00 98.62 184 GLY A O 1
ATOM 1455 N N . PRO A 1 185 ? 4.245 -9.060 -4.903 1.00 98.62 185 PRO A N 1
ATOM 1456 C CA . PRO A 1 185 ? 5.168 -10.085 -5.366 1.00 98.62 185 PRO A CA 1
ATOM 1457 C C . PRO A 1 185 ? 4.791 -10.640 -6.745 1.00 98.62 185 PRO A C 1
ATOM 1459 O O . PRO A 1 185 ? 3.617 -10.720 -7.103 1.00 98.62 185 PRO A O 1
ATOM 1462 N N . LEU A 1 186 ? 5.793 -11.136 -7.474 1.00 98.75 186 LEU A N 1
ATOM 1463 C CA . LEU A 1 186 ? 5.631 -11.879 -8.734 1.00 98.75 186 LEU A CA 1
ATOM 1464 C C . LEU A 1 186 ? 4.913 -11.086 -9.842 1.00 98.75 186 LEU A C 1
ATOM 1466 O O . LEU A 1 186 ? 4.268 -11.671 -10.713 1.00 98.75 186 LEU A O 1
ATOM 1470 N N . CYS A 1 187 ? 5.052 -9.763 -9.834 1.00 98.75 187 CYS A N 1
ATOM 1471 C CA . CYS A 1 187 ? 4.486 -8.875 -10.845 1.00 98.75 187 CYS A CA 1
ATOM 1472 C C . CYS A 1 187 ? 5.456 -8.638 -12.008 1.00 98.75 187 CYS A C 1
ATOM 1474 O O . CYS A 1 187 ? 6.677 -8.740 -11.866 1.00 98.75 187 CYS A O 1
ATOM 1476 N N . ARG A 1 188 ? 4.924 -8.246 -13.169 1.00 98.75 188 ARG A N 1
ATOM 1477 C CA . ARG A 1 188 ? 5.719 -7.721 -14.294 1.00 98.75 188 ARG A CA 1
ATOM 1478 C C . ARG A 1 188 ? 5.201 -6.350 -14.674 1.00 98.75 188 ARG A C 1
ATOM 1480 O O . ARG A 1 188 ? 4.058 -6.238 -15.109 1.00 98.75 188 ARG A O 1
ATOM 1487 N N . VAL A 1 189 ? 6.029 -5.322 -14.545 1.00 98.75 189 VAL A N 1
ATOM 1488 C CA . VAL A 1 189 ? 5.608 -3.927 -14.711 1.00 98.75 189 VAL A CA 1
ATOM 1489 C C . VAL A 1 189 ? 6.522 -3.219 -15.706 1.00 98.75 189 VAL A C 1
ATOM 1491 O O . VAL A 1 189 ? 7.742 -3.267 -15.593 1.00 98.75 189 VAL A O 1
ATOM 1494 N N . GLY A 1 190 ? 5.921 -2.586 -16.706 1.00 98.31 190 GLY A N 1
ATOM 1495 C CA . GLY A 1 190 ? 6.554 -1.857 -17.797 1.00 98.31 190 GLY A CA 1
ATOM 1496 C C . GLY A 1 190 ? 5.740 -0.616 -18.179 1.00 98.31 190 GLY A C 1
ATOM 1497 O O . GLY A 1 190 ? 4.598 -0.437 -17.746 1.00 98.31 190 GLY A O 1
ATOM 1498 N N . GLY A 1 191 ? 6.315 0.231 -19.035 1.00 97.94 191 GLY A N 1
ATOM 1499 C CA . GLY A 1 191 ? 5.695 1.501 -19.427 1.00 97.94 191 GLY A CA 1
ATOM 1500 C C . GLY A 1 191 ? 5.826 2.565 -18.339 1.00 97.94 191 GLY A C 1
ATOM 1501 O O . GLY A 1 191 ? 6.864 2.637 -17.689 1.00 97.94 191 GLY A O 1
ATOM 1502 N N . GLU A 1 192 ? 4.799 3.394 -18.186 1.00 98.50 192 GLU A N 1
ATOM 1503 C CA . GLU A 1 192 ? 4.719 4.445 -17.170 1.00 98.50 192 GLU A CA 1
ATOM 1504 C C . GLU A 1 192 ? 3.672 4.077 -16.117 1.00 98.50 192 GLU A C 1
ATOM 1506 O O . GLU A 1 192 ? 2.570 3.650 -16.473 1.00 98.50 192 GLU A O 1
ATOM 1511 N N . VAL A 1 193 ? 4.038 4.184 -14.838 1.00 98.50 193 VAL A N 1
ATOM 1512 C CA . VAL A 1 193 ? 3.153 3.905 -13.699 1.00 98.50 193 VAL A CA 1
ATOM 1513 C C . VAL A 1 193 ? 3.373 4.967 -12.623 1.00 98.50 193 VAL A C 1
ATOM 1515 O O . VAL A 1 193 ? 4.519 5.199 -12.247 1.00 98.50 193 VAL A O 1
ATOM 1518 N N . GLU A 1 194 ? 2.307 5.581 -12.117 1.00 97.25 194 GLU A N 1
ATOM 1519 C CA . GLU A 1 194 ? 2.345 6.663 -11.118 1.00 97.25 194 GLU A CA 1
ATOM 1520 C C . GLU A 1 194 ? 1.241 6.465 -10.066 1.00 97.25 194 GLU A C 1
ATOM 1522 O O . GLU A 1 194 ? 0.157 5.993 -10.408 1.00 97.25 194 GLU A O 1
ATOM 1527 N N . GLU A 1 195 ? 1.522 6.767 -8.791 1.00 97.69 195 GLU A N 1
ATOM 1528 C CA . GLU A 1 195 ? 0.552 6.755 -7.678 1.00 97.69 195 GLU A CA 1
ATOM 1529 C C . GLU A 1 195 ? -0.410 5.554 -7.715 1.00 97.69 195 GLU A C 1
ATOM 1531 O O . GLU A 1 195 ? -1.619 5.681 -7.862 1.00 97.69 195 GLU A O 1
ATOM 1536 N N . THR A 1 196 ? 0.129 4.338 -7.696 1.00 98.31 196 THR A N 1
ATOM 1537 C CA . THR A 1 196 ? -0.640 3.122 -7.978 1.00 98.31 196 THR A CA 1
ATOM 1538 C C . THR A 1 196 ? -0.232 1.985 -7.053 1.00 98.31 196 THR A C 1
ATOM 1540 O O . THR A 1 196 ? 0.954 1.710 -6.840 1.00 98.31 196 THR A O 1
ATOM 1543 N N . ILE A 1 197 ? -1.239 1.260 -6.568 1.00 98.62 197 ILE A N 1
ATOM 1544 C CA . ILE A 1 197 ? -1.079 0.018 -5.811 1.00 98.62 197 ILE A CA 1
ATOM 1545 C C . ILE A 1 197 ? -1.386 -1.159 -6.741 1.00 98.62 197 ILE A C 1
ATOM 1547 O O . ILE A 1 197 ? -2.484 -1.273 -7.283 1.00 98.62 197 ILE A O 1
ATOM 1551 N N . ILE A 1 198 ? -0.417 -2.054 -6.917 1.00 98.62 198 ILE A N 1
ATOM 1552 C CA . ILE A 1 198 ? -0.516 -3.273 -7.720 1.00 98.62 198 ILE A CA 1
ATOM 1553 C C . ILE A 1 198 ? -0.306 -4.471 -6.802 1.00 98.62 198 ILE A C 1
ATOM 1555 O O . ILE A 1 198 ? 0.799 -4.690 -6.316 1.00 98.62 198 ILE A O 1
ATOM 1559 N N . HIS A 1 199 ? -1.336 -5.283 -6.592 1.00 98.50 199 HIS A N 1
ATOM 1560 C CA . HIS A 1 199 ? -1.223 -6.520 -5.819 1.00 98.50 199 HIS A CA 1
ATOM 1561 C C . HIS A 1 199 ? -0.499 -7.632 -6.585 1.00 98.50 199 HIS A C 1
ATOM 1563 O O . HIS A 1 199 ? -0.195 -7.508 -7.771 1.00 98.50 199 HIS A O 1
ATOM 1569 N N . GLY A 1 200 ? -0.173 -8.714 -5.876 1.00 98.50 200 GLY A N 1
ATOM 1570 C CA . GLY A 1 200 ? 0.664 -9.793 -6.392 1.00 98.50 200 GLY A CA 1
ATOM 1571 C C . GLY A 1 200 ? 0.115 -10.480 -7.645 1.00 98.50 200 GLY A C 1
ATOM 1572 O O . GLY A 1 200 ? -1.085 -10.499 -7.908 1.00 98.50 200 GLY A O 1
ATOM 1573 N N . PHE A 1 201 ? 1.015 -11.098 -8.410 1.00 98.62 201 PHE A N 1
ATOM 1574 C CA . PHE A 1 201 ? 0.688 -11.858 -9.626 1.00 98.62 201 PHE A CA 1
ATOM 1575 C C . PHE A 1 201 ? 0.029 -11.035 -10.747 1.00 98.62 201 PHE A C 1
ATOM 1577 O O . PHE A 1 201 ? -0.567 -11.606 -11.663 1.00 98.62 201 PHE A O 1
ATOM 1584 N N . THR A 1 202 ? 0.157 -9.708 -10.708 1.00 98.56 202 THR A N 1
ATOM 1585 C CA . THR A 1 202 ? -0.404 -8.810 -11.720 1.00 98.56 202 THR A CA 1
ATOM 1586 C C . THR A 1 202 ? 0.642 -8.386 -12.755 1.00 98.56 202 THR A C 1
ATOM 1588 O O . THR A 1 202 ? 1.790 -8.061 -12.446 1.00 98.56 202 THR A O 1
ATOM 1591 N N . ASN A 1 203 ? 0.242 -8.390 -14.027 1.00 97.44 203 ASN A N 1
ATOM 1592 C CA . ASN A 1 203 ? 1.088 -8.067 -15.169 1.00 97.44 203 ASN A CA 1
ATOM 1593 C C . ASN A 1 203 ? 0.599 -6.798 -15.877 1.00 97.44 203 ASN A C 1
ATOM 1595 O O . ASN A 1 203 ? -0.484 -6.768 -16.453 1.00 97.44 203 ASN A O 1
ATOM 1599 N N . LYS A 1 204 ? 1.462 -5.785 -15.924 1.00 97.25 204 LYS A N 1
ATOM 1600 C CA . LYS A 1 204 ? 1.388 -4.590 -16.774 1.00 97.25 204 LYS A CA 1
ATOM 1601 C C . LYS A 1 204 ? 2.716 -4.449 -17.525 1.00 97.25 204 LYS A C 1
ATOM 1603 O O . LYS A 1 204 ? 3.422 -3.462 -17.402 1.00 97.25 204 LYS A O 1
ATOM 1608 N N . ALA A 1 205 ? 3.093 -5.476 -18.285 1.00 97.25 205 ALA A N 1
ATOM 1609 C CA . ALA A 1 205 ? 4.458 -5.638 -18.805 1.00 97.25 205 ALA A CA 1
ATOM 1610 C C . ALA A 1 205 ? 4.835 -4.699 -19.967 1.00 97.25 205 ALA A C 1
ATOM 1612 O O . ALA A 1 205 ? 6.011 -4.518 -20.278 1.00 97.25 205 ALA A O 1
ATOM 1613 N N . HIS A 1 206 ? 3.843 -4.138 -20.649 1.00 97.50 206 HIS A N 1
ATOM 1614 C CA . HIS A 1 206 ? 4.038 -3.405 -21.893 1.00 97.50 206 HIS A CA 1
ATOM 1615 C C . HIS A 1 206 ? 3.939 -1.887 -21.695 1.00 97.50 206 HIS A C 1
ATOM 1617 O O . HIS A 1 206 ? 3.490 -1.393 -20.658 1.00 97.50 206 HIS A O 1
ATOM 1623 N N . ARG A 1 207 ? 4.322 -1.150 -22.744 1.00 95.31 207 ARG A N 1
ATOM 1624 C CA . ARG A 1 207 ? 4.128 0.305 -22.876 1.00 95.31 207 ARG A CA 1
ATOM 1625 C C . ARG A 1 207 ? 2.661 0.695 -22.617 1.00 95.31 207 ARG A C 1
ATOM 1627 O O . ARG A 1 207 ? 1.774 -0.146 -22.737 1.00 95.31 207 ARG A O 1
ATOM 1634 N N . GLY A 1 208 ? 2.435 1.962 -22.279 1.00 96.75 208 GLY A N 1
ATOM 1635 C CA . GLY A 1 208 ? 1.157 2.503 -21.800 1.00 96.75 208 GLY A CA 1
ATOM 1636 C C . GLY A 1 208 ? 1.340 3.214 -20.456 1.00 96.75 208 GLY A C 1
ATOM 1637 O O . GLY A 1 208 ? 2.450 3.193 -19.919 1.00 96.75 208 GLY A O 1
ATOM 1638 N N . PHE A 1 209 ? 0.263 3.778 -19.921 1.00 97.94 209 PHE A N 1
ATOM 1639 C CA . PHE A 1 209 ? 0.222 4.592 -18.701 1.00 97.94 209 PHE A CA 1
ATOM 1640 C C . PHE A 1 209 ? -0.734 3.961 -17.682 1.00 97.94 209 PHE A C 1
ATOM 1642 O O . PHE A 1 209 ? -1.764 3.410 -18.066 1.00 97.94 209 PHE A O 1
ATOM 1649 N N . LEU A 1 210 ? -0.381 3.996 -16.404 1.00 98.12 210 LEU A N 1
ATOM 1650 C CA . LEU A 1 210 ? -1.251 3.574 -15.313 1.00 98.12 210 LEU A CA 1
ATOM 1651 C C . LEU A 1 210 ? -1.059 4.531 -14.134 1.00 98.12 210 LEU A C 1
ATOM 1653 O O . LEU A 1 210 ? -0.026 4.471 -13.472 1.00 98.12 210 LEU A O 1
ATOM 1657 N N . GLY A 1 211 ? -2.025 5.415 -13.912 1.00 97.50 211 GLY A N 1
ATOM 1658 C CA . GLY A 1 211 ? -1.980 6.438 -12.865 1.00 97.50 211 GLY A CA 1
ATOM 1659 C C . GLY A 1 211 ? -3.097 6.262 -11.841 1.00 97.50 211 GLY A C 1
ATOM 1660 O O . GLY A 1 211 ? -4.178 5.800 -12.212 1.00 97.50 211 GLY A O 1
ATOM 1661 N N . HIS A 1 212 ? -2.864 6.646 -10.583 1.00 97.38 212 HIS A N 1
ATOM 1662 C CA . HIS A 1 212 ? -3.900 6.807 -9.545 1.00 97.38 212 HIS A CA 1
ATOM 1663 C C . HIS A 1 212 ? -4.827 5.589 -9.419 1.00 97.38 212 HIS A C 1
ATOM 1665 O O . HIS A 1 212 ? -6.045 5.723 -9.315 1.00 97.38 212 HIS A O 1
ATOM 1671 N N . SER A 1 213 ? -4.254 4.383 -9.494 1.00 96.81 213 SER A N 1
ATOM 1672 C CA . SER A 1 213 ? -5.000 3.132 -9.668 1.00 96.81 213 SER A CA 1
ATOM 1673 C C . SER A 1 213 ? -4.816 2.144 -8.516 1.00 96.81 213 SER A C 1
ATOM 1675 O O . SER A 1 213 ? -3.790 2.107 -7.834 1.00 96.81 213 SER A O 1
ATOM 1677 N N . TYR A 1 214 ? -5.797 1.253 -8.360 1.00 96.44 214 TYR A N 1
ATOM 1678 C CA . TYR 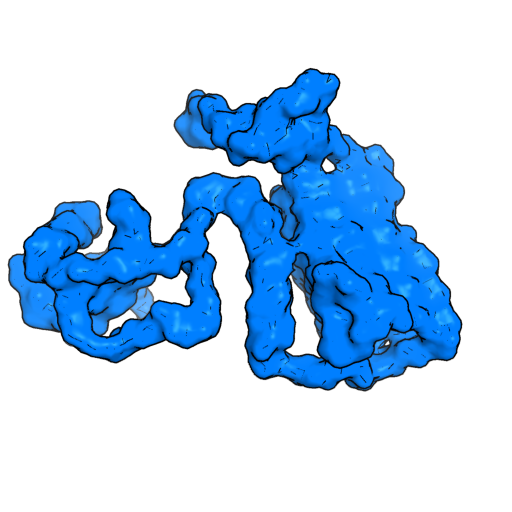A 1 214 ? -5.726 0.103 -7.460 1.00 96.44 214 TYR A CA 1
ATOM 1679 C C . TYR A 1 214 ? -5.997 -1.192 -8.229 1.00 96.44 214 TYR A C 1
ATOM 1681 O O . TYR A 1 214 ? -7.126 -1.471 -8.635 1.00 96.44 214 TYR A O 1
ATOM 1689 N N . LEU A 1 215 ? -4.962 -2.007 -8.429 1.00 97.25 215 LEU A N 1
ATOM 1690 C CA . LEU A 1 215 ? -5.056 -3.288 -9.123 1.00 97.25 215 LEU A CA 1
ATOM 1691 C C . LEU A 1 215 ? -4.973 -4.445 -8.131 1.00 97.25 215 LEU A C 1
ATOM 1693 O O . LEU A 1 215 ? -3.969 -4.599 -7.443 1.00 97.25 215 LEU A O 1
ATOM 1697 N N . GLY A 1 216 ? -6.009 -5.287 -8.105 1.00 97.81 216 GLY A N 1
ATOM 1698 C CA . GLY A 1 216 ? -6.024 -6.547 -7.358 1.00 97.81 216 GLY A CA 1
ATOM 1699 C C . GLY A 1 216 ? -5.038 -7.596 -7.888 1.00 97.81 216 GLY A C 1
ATOM 1700 O O . GLY A 1 216 ? -4.233 -7.334 -8.784 1.00 97.81 216 GLY A O 1
ATOM 1701 N N . GLU A 1 217 ? -5.083 -8.792 -7.302 1.00 98.25 217 GLU A N 1
ATOM 1702 C CA . GLU A 1 217 ? -4.215 -9.902 -7.702 1.00 98.25 217 GLU A CA 1
ATOM 1703 C C . GLU A 1 217 ? -4.658 -10.539 -9.026 1.00 98.25 217 GLU A C 1
ATOM 1705 O O . GLU A 1 217 ? -5.838 -10.514 -9.380 1.00 98.25 217 GLU A O 1
ATOM 1710 N N . TRP A 1 218 ? -3.713 -11.180 -9.722 1.00 97.94 218 TRP A N 1
ATOM 1711 C CA . TRP A 1 218 ? -3.969 -11.986 -10.928 1.00 97.94 218 TRP A CA 1
ATOM 1712 C C . TRP A 1 218 ? -4.572 -11.213 -12.110 1.00 97.94 218 TRP A C 1
ATOM 1714 O O . TRP A 1 218 ? -5.285 -11.777 -12.944 1.00 97.94 218 TRP A O 1
ATOM 1724 N N . ILE A 1 219 ? -4.259 -9.923 -12.223 1.00 98.00 219 ILE A N 1
ATOM 1725 C CA . ILE A 1 219 ? -4.701 -9.082 -13.337 1.00 98.00 219 ILE A CA 1
ATOM 1726 C C . ILE A 1 219 ? -3.665 -9.125 -14.464 1.00 98.00 219 ILE A C 1
ATOM 1728 O O . ILE A 1 219 ? -2.459 -9.112 -14.233 1.00 98.00 219 ILE A O 1
ATOM 1732 N N . ASN A 1 220 ? -4.118 -9.127 -15.718 1.00 97.81 220 ASN A N 1
ATOM 1733 C CA . ASN A 1 220 ? -3.239 -8.972 -16.875 1.00 97.81 220 ASN A CA 1
ATOM 1734 C C . ASN A 1 220 ? -3.712 -7.808 -17.749 1.00 97.81 220 ASN A C 1
ATOM 1736 O O . ASN A 1 220 ? -4.703 -7.922 -18.467 1.00 97.81 220 ASN A O 1
ATOM 1740 N N . ILE A 1 221 ? -2.978 -6.699 -17.708 1.00 97.62 221 ILE A N 1
ATOM 1741 C CA . ILE A 1 221 ? -3.249 -5.504 -18.501 1.00 97.62 221 ILE A CA 1
ATOM 1742 C C . ILE A 1 221 ? -2.637 -5.664 -19.895 1.00 97.62 221 ILE A C 1
ATOM 1744 O O . ILE A 1 221 ? -1.457 -5.996 -20.048 1.00 97.62 221 ILE A O 1
ATOM 1748 N N . GLY A 1 222 ? -3.459 -5.428 -20.918 1.00 97.50 222 GLY A N 1
ATOM 1749 C CA . GLY A 1 222 ? -3.064 -5.524 -22.319 1.00 97.50 222 GLY A CA 1
ATOM 1750 C C . GLY A 1 222 ? -1.959 -4.540 -22.710 1.00 97.50 222 GLY A C 1
ATOM 1751 O O . GLY A 1 222 ? -1.690 -3.543 -22.036 1.00 97.50 222 GLY A O 1
ATOM 1752 N N . ALA A 1 223 ? -1.295 -4.826 -23.831 1.00 97.06 223 ALA A N 1
ATOM 1753 C CA . ALA A 1 223 ? -0.291 -3.922 -24.370 1.00 97.06 223 ALA A CA 1
ATOM 1754 C C . ALA A 1 223 ? -0.901 -2.569 -24.754 1.00 97.06 223 ALA A C 1
ATOM 1756 O O . ALA A 1 223 ? -1.994 -2.526 -25.310 1.00 97.06 223 ALA A O 1
ATOM 1757 N N . LEU A 1 224 ? -0.168 -1.481 -24.491 1.00 96.88 224 LEU A N 1
ATOM 1758 C CA . LEU A 1 224 ? -0.566 -0.104 -24.812 1.00 96.88 224 LEU A CA 1
ATOM 1759 C C . LEU A 1 224 ? -1.822 0.398 -24.084 1.00 96.88 224 LEU A C 1
ATOM 1761 O O . LEU A 1 224 ? -2.290 1.487 -24.397 1.00 96.88 224 LEU A O 1
ATOM 1765 N N . CYS A 1 225 ? -2.338 -0.330 -23.090 1.00 96.75 225 CYS A N 1
ATOM 1766 C CA . CYS A 1 225 ? -3.423 0.169 -22.252 1.00 96.75 225 CYS A CA 1
ATOM 1767 C C . CYS A 1 225 ? -2.983 1.398 -21.440 1.00 96.75 225 CYS A C 1
ATOM 1769 O O . CYS A 1 225 ? -1.884 1.427 -20.875 1.00 96.75 225 CYS A O 1
ATOM 1771 N N . THR A 1 226 ? -3.876 2.385 -21.386 1.00 96.62 226 THR A N 1
ATOM 1772 C CA . THR A 1 226 ? -3.738 3.655 -20.664 1.00 96.62 226 THR A CA 1
ATOM 1773 C C . THR A 1 226 ? -5.048 3.968 -19.943 1.00 96.62 226 THR A C 1
ATOM 1775 O O . THR A 1 226 ? -6.102 3.815 -20.566 1.00 96.62 226 THR A O 1
ATOM 1778 N N . ASN A 1 227 ? -5.013 4.439 -18.696 1.00 94.81 227 ASN A N 1
ATOM 1779 C CA . ASN A 1 227 ? -6.173 5.067 -18.052 1.00 94.81 227 ASN A CA 1
ATOM 1780 C C . ASN A 1 227 ? -6.033 6.601 -18.052 1.00 94.81 227 ASN A C 1
ATOM 1782 O O . ASN A 1 227 ? -4.924 7.125 -18.089 1.00 94.81 227 ASN A O 1
ATOM 1786 N N . SER A 1 228 ? -7.161 7.315 -18.069 1.00 92.12 228 SER A N 1
ATOM 1787 C CA . SER A 1 228 ? -7.181 8.762 -17.832 1.00 92.12 228 SER A CA 1
ATOM 1788 C C . SER A 1 228 ? -7.391 8.954 -16.345 1.00 92.12 228 SER A C 1
ATOM 1790 O O . SER A 1 228 ? -8.496 8.736 -15.860 1.00 92.12 228 SER A O 1
ATOM 1792 N N . ASP A 1 229 ? -6.334 9.315 -15.637 1.00 91.88 229 ASP A N 1
ATOM 1793 C CA . ASP A 1 229 ? -6.381 9.538 -14.197 1.00 91.88 229 ASP A CA 1
ATOM 1794 C C . ASP A 1 229 ? -6.914 10.925 -13.838 1.00 91.88 229 ASP A C 1
ATOM 1796 O O . ASP A 1 229 ? -7.286 11.145 -12.700 1.00 91.88 229 ASP A O 1
ATOM 1800 N N . ILE A 1 230 ? -6.995 11.851 -14.794 1.00 93.12 230 ILE A N 1
ATOM 1801 C CA . ILE A 1 230 ? -7.598 13.174 -14.630 1.00 93.12 230 ILE A CA 1
ATOM 1802 C C . ILE A 1 230 ? -8.877 13.298 -15.457 1.00 93.12 230 ILE A C 1
ATOM 1804 O O . ILE A 1 230 ? -8.973 12.803 -16.586 1.00 93.12 230 ILE A O 1
ATOM 1808 N N . LYS A 1 231 ? -9.871 14.001 -14.909 1.00 89.62 231 LYS A N 1
ATOM 1809 C CA . LYS A 1 231 ? -11.093 14.336 -15.640 1.00 89.62 231 LYS A CA 1
ATOM 1810 C C . LYS A 1 231 ? -10.827 15.469 -16.638 1.00 89.62 231 LYS A C 1
ATOM 1812 O O . LYS A 1 231 ? -10.196 16.466 -16.304 1.00 89.62 231 LYS A O 1
ATOM 1817 N N . ASN A 1 232 ? -11.354 15.351 -17.859 1.00 90.44 232 ASN A N 1
ATOM 1818 C CA . ASN A 1 232 ? -11.086 16.304 -18.953 1.00 90.44 232 ASN A CA 1
ATOM 1819 C C . ASN A 1 232 ? -11.566 17.744 -18.695 1.00 90.44 232 ASN A C 1
ATOM 1821 O O . ASN A 1 232 ? -11.112 18.668 -19.365 1.00 90.44 232 ASN A O 1
ATOM 1825 N N . ASP A 1 233 ? -12.506 17.937 -17.771 1.00 93.19 233 ASP A N 1
ATOM 1826 C CA . ASP A 1 233 ? -12.997 19.256 -17.360 1.00 93.19 233 ASP A CA 1
ATOM 1827 C C . ASP A 1 233 ? -12.288 19.793 -16.105 1.00 93.19 233 ASP A C 1
ATOM 1829 O O . ASP A 1 233 ? -12.644 20.865 -15.619 1.00 93.19 233 ASP A O 1
ATOM 1833 N N . TYR A 1 234 ? -11.279 19.071 -15.602 1.00 90.88 234 TYR A N 1
ATOM 1834 C CA . TYR A 1 234 ? -10.502 19.394 -14.405 1.00 90.88 234 TYR A CA 1
ATOM 1835 C C . TYR A 1 234 ? -11.332 19.525 -13.115 1.00 90.88 234 TYR A C 1
ATOM 1837 O O . TYR A 1 234 ? -10.823 20.038 -12.117 1.00 90.88 234 TYR A O 1
ATOM 1845 N N . SER A 1 235 ? -12.591 19.068 -13.101 1.00 95.12 235 SER A N 1
ATOM 1846 C CA . SER A 1 235 ? -13.366 18.985 -11.862 1.00 95.12 235 SER A CA 1
ATOM 1847 C C . SER A 1 235 ? -12.935 17.781 -11.023 1.00 95.12 235 SER A C 1
ATOM 1849 O O . SER A 1 235 ? -12.155 16.936 -11.468 1.00 95.12 235 SER A O 1
ATOM 1851 N N . THR A 1 236 ? -13.500 17.660 -9.823 1.00 96.06 236 THR A N 1
ATOM 1852 C CA . THR A 1 236 ? -13.355 16.447 -9.018 1.00 96.06 236 THR A CA 1
ATOM 1853 C C . THR A 1 236 ? -13.960 15.233 -9.728 1.00 96.06 236 THR A C 1
ATOM 1855 O O . THR A 1 236 ? -14.875 15.358 -10.561 1.00 96.06 236 THR A O 1
ATOM 1858 N N . VAL A 1 237 ? -13.398 14.056 -9.446 1.00 94.25 237 VAL A N 1
ATOM 1859 C CA . VAL A 1 237 ? -13.837 12.781 -10.015 1.00 94.25 237 VAL A CA 1
ATOM 1860 C C . VAL A 1 237 ? -14.964 12.205 -9.163 1.00 94.25 237 VAL A C 1
ATOM 1862 O O . VAL A 1 237 ? -14.895 12.172 -7.940 1.00 94.25 237 VAL A O 1
ATOM 1865 N N . GLN A 1 238 ? -16.013 11.707 -9.815 1.00 94.19 238 GLN A N 1
ATOM 1866 C CA . GLN A 1 238 ? -17.073 10.969 -9.135 1.00 94.19 238 GLN A CA 1
ATOM 1867 C C . GLN A 1 238 ? -16.853 9.470 -9.302 1.00 94.19 238 GLN A C 1
ATOM 1869 O O . GLN A 1 238 ? -16.667 8.986 -10.420 1.00 94.19 238 GLN A O 1
ATOM 1874 N N . VAL A 1 239 ? -16.934 8.724 -8.203 1.00 92.69 239 VAL A N 1
ATOM 1875 C CA . VAL A 1 239 ? -16.733 7.273 -8.183 1.00 92.69 239 VAL A CA 1
ATOM 1876 C C . VAL A 1 239 ? -18.022 6.579 -7.761 1.00 92.69 239 VAL A C 1
ATOM 1878 O O . VAL A 1 239 ? -18.687 6.983 -6.809 1.00 92.69 239 VAL A O 1
ATOM 1881 N N . TYR A 1 240 ? -18.388 5.516 -8.475 1.00 92.44 240 TYR A N 1
ATOM 1882 C CA . TYR A 1 240 ? -19.597 4.753 -8.180 1.00 92.44 240 TYR A CA 1
ATOM 1883 C C . TYR A 1 240 ? -19.348 3.746 -7.051 1.00 92.44 240 TYR A C 1
ATOM 1885 O O . TYR A 1 240 ? -18.646 2.749 -7.231 1.00 92.44 240 TYR A O 1
ATOM 1893 N N . VAL A 1 241 ? -19.937 3.986 -5.880 1.00 92.00 241 VAL A N 1
ATOM 1894 C CA . VAL A 1 241 ? -19.768 3.169 -4.674 1.00 92.00 241 VAL A CA 1
ATOM 1895 C C . VAL A 1 241 ? -21.140 2.770 -4.141 1.00 92.00 241 VAL A C 1
ATOM 1897 O O . VAL A 1 241 ? -21.985 3.611 -3.865 1.00 92.00 241 VAL A O 1
ATOM 1900 N N . LYS A 1 242 ? -21.370 1.461 -3.969 1.00 90.00 242 LYS A N 1
ATOM 1901 C CA . LYS A 1 242 ? -22.590 0.900 -3.344 1.00 90.00 242 LYS A CA 1
ATOM 1902 C C . LYS A 1 242 ? -23.922 1.396 -3.937 1.00 90.00 242 LYS A C 1
ATOM 1904 O O . LYS A 1 242 ? -24.931 1.397 -3.241 1.00 90.00 242 LYS A O 1
ATOM 1909 N N . GLY A 1 243 ? -23.948 1.743 -5.221 1.00 93.56 243 GLY A N 1
ATOM 1910 C CA . GLY A 1 243 ? -25.171 2.167 -5.902 1.00 93.56 243 GLY A CA 1
ATOM 1911 C C . GLY A 1 243 ? -25.269 3.670 -6.165 1.00 93.56 243 GLY A C 1
ATOM 1912 O O . GLY A 1 243 ? -26.166 4.085 -6.896 1.00 93.56 243 GLY A O 1
ATOM 1913 N N . GLU A 1 244 ? -24.349 4.471 -5.625 1.00 95.88 244 GLU A N 1
ATOM 1914 C CA . GLU A 1 244 ? -24.394 5.935 -5.677 1.00 95.88 244 GLU A CA 1
ATOM 1915 C C . GLU A 1 244 ? -23.066 6.517 -6.175 1.00 95.88 244 GLU A C 1
ATOM 1917 O O . GLU A 1 244 ? -22.007 5.903 -6.033 1.00 95.88 244 GLU A O 1
ATOM 1922 N N . PHE A 1 245 ? -23.122 7.702 -6.786 1.00 95.12 245 PHE A N 1
ATOM 1923 C CA . PHE A 1 245 ? -21.921 8.459 -7.132 1.00 95.12 245 PHE A CA 1
ATOM 1924 C C . PHE A 1 245 ? -21.462 9.268 -5.924 1.00 95.12 245 PHE A C 1
ATOM 1926 O O . PHE A 1 245 ? -22.199 10.119 -5.431 1.00 95.12 245 PHE A O 1
ATOM 1933 N N . MET A 1 246 ? -20.232 9.016 -5.495 1.00 95.50 246 MET A N 1
ATOM 1934 C CA . MET A 1 246 ? -19.560 9.760 -4.438 1.00 95.50 246 MET A CA 1
ATOM 1935 C C . MET A 1 246 ? -18.535 10.687 -5.082 1.00 95.50 246 MET A C 1
ATOM 1937 O O . MET A 1 246 ? -17.792 10.256 -5.964 1.00 95.50 246 MET A O 1
ATOM 1941 N N . ASP A 1 247 ? -18.507 11.949 -4.667 1.00 95.06 247 ASP A N 1
ATOM 1942 C CA . ASP A 1 247 ? -17.406 12.849 -5.014 1.00 95.06 247 ASP A CA 1
ATOM 1943 C C . ASP A 1 247 ? -16.144 12.379 -4.278 1.00 95.06 247 ASP A C 1
ATOM 1945 O O . ASP A 1 247 ? -16.196 12.148 -3.068 1.00 95.06 247 ASP A O 1
ATOM 1949 N N . SER A 1 248 ? -15.039 12.178 -5.000 1.00 94.00 248 SER A N 1
ATOM 1950 C CA . SER A 1 248 ? -13.760 11.823 -4.380 1.00 94.00 248 SER A CA 1
ATOM 1951 C C . SER A 1 248 ? -13.071 13.022 -3.734 1.00 94.00 248 SER A C 1
ATOM 1953 O O . SER A 1 248 ? -12.091 12.830 -3.025 1.00 94.00 248 SER A O 1
ATOM 1955 N N . GLU A 1 249 ? -13.533 14.246 -4.024 1.00 94.12 249 GLU A N 1
ATOM 1956 C CA . GLU A 1 249 ? -12.869 15.516 -3.694 1.00 94.12 249 GLU A CA 1
ATOM 1957 C C . GLU A 1 249 ? -11.471 15.668 -4.333 1.00 94.12 249 GLU A C 1
ATOM 1959 O O . GLU A 1 249 ? -10.803 16.688 -4.159 1.00 94.12 249 GLU A O 1
ATOM 1964 N N . ALA A 1 250 ? -11.053 14.695 -5.148 1.00 92.44 250 ALA A N 1
ATOM 1965 C CA . ALA A 1 250 ? -9.778 14.656 -5.842 1.00 92.44 250 ALA A CA 1
ATOM 1966 C C . ALA A 1 250 ? -9.966 14.929 -7.337 1.00 92.44 250 ALA A C 1
ATOM 1968 O O . ALA A 1 250 ? -10.911 14.462 -7.976 1.00 92.44 250 ALA A O 1
ATOM 1969 N N . THR A 1 251 ? -9.029 15.671 -7.922 1.00 92.12 251 THR A N 1
ATOM 1970 C CA . THR A 1 251 ? -8.990 15.919 -9.372 1.00 92.12 251 THR A CA 1
ATOM 1971 C C . THR A 1 251 ? -8.386 14.754 -10.150 1.00 92.12 251 THR A C 1
ATOM 1973 O O . THR A 1 251 ? -8.575 14.687 -11.366 1.00 92.12 251 THR A O 1
ATOM 1976 N N . LYS A 1 252 ? -7.688 13.838 -9.462 1.00 92.00 252 LYS A N 1
ATOM 1977 C CA . LYS A 1 252 ? -7.108 12.639 -10.055 1.00 92.00 252 LYS A CA 1
ATOM 1978 C C . LYS A 1 252 ? -7.583 11.356 -9.369 1.00 92.00 252 LYS A C 1
ATOM 1980 O O . LYS A 1 252 ? -7.395 11.212 -8.169 1.00 92.00 252 LYS A O 1
ATOM 1985 N N . VAL A 1 253 ? -8.184 10.444 -10.132 1.00 91.75 253 VAL A N 1
ATOM 1986 C CA . VAL A 1 253 ? -8.572 9.074 -9.746 1.00 91.75 253 VAL A CA 1
ATOM 1987 C C . VAL A 1 253 ? -8.598 8.223 -11.021 1.00 91.75 253 VAL A C 1
ATOM 1989 O O . VAL A 1 253 ? -9.169 8.651 -12.026 1.00 91.75 253 VAL A O 1
ATOM 1992 N N . GLY A 1 254 ? -7.973 7.045 -10.982 1.00 88.06 254 GLY A N 1
ATOM 1993 C CA . GLY A 1 254 ? -7.718 6.186 -12.142 1.00 88.06 254 GLY A CA 1
ATOM 1994 C C . GLY A 1 254 ? -8.624 4.980 -12.335 1.00 88.06 254 GLY A C 1
ATOM 1995 O O . GLY A 1 254 ? -9.329 4.564 -11.387 1.00 88.06 254 GLY A O 1
#

pLDDT: mean 94.44, std 5.84, range [60.91, 98.88]

Secondary structure (DSSP, 8-state):
---S-GGGGGSS-EEEE-TTEEPPTTS--SSSSSEEEEETTEEEEEEE-HHHHHHT--SSHHHHHHHHHHHSEEEE---EE--SHHHHHHTHHHHHHHHHHSS---SB-SPPPTT-EEES-STTEEE-TT-EEPTT-EEE-SSS-EEE-TT-EE-TT-EEESSEEE-TT-EE-S-EE-SSEEE-TT-EE-SEEES-EE-TT-EE-SSSEEES-EE-TT-BPPTT-----B-TT-SPPEEEETTEEEE-S-SB--

InterPro domains:
  IPR011004 Trimeric LpxA-like superfamily [SSF51161] (131-237)
  IPR023917 UDP-GlcNAc diphosphorylase/GlcNAc-1-P N-acetyltransferase, GlmU, bacterial-type [PF13562] (11-102)
  IPR050065 Bifunctional protein GlmU-like [PTHR43584] (80-232)